Protein AF-A0A9D7FBC3-F1 (afdb_monomer_lite)

Sequence (343 aa):
MTNAAGATAGIVSGGSQTISAADALVMVSSPVAGARAEISANGTQTINLQGGAGANDKASLTVLNHSASSGSLAQVKATGNQTISMPYTKAGIMQVGDTASLGAALVASSADQTLTVGELLVQGGASAAATSKILAGTATTGTMTISALTGPIQVLGGAAGSAAIDPLYLFMTTNGAILVQAGNAATATALITAGNIDMAATNGNITVTGGTVAGATAGILATGTLNAYASGNLAFIPNAGGATMTAGAATGNNISLGGNCIGCAGGLIGNFNISTGLLPVVPLGLVPGSVLVLDSISPLLNPTAGDIVALLDNLEDLYGLLAMTEEGEITVDPLRRRLPKCY

Radius of gyration: 25.42 Å; chains: 1; bounding box: 62×61×72 Å

Foldseek 3Di:
DEAAADQEDEQEEAAEEEAEEQEEEFEYNHQDALRETEYEHAEEYEYEHEADPDQQGAYEYEFEALHLHHNYETEYEYQYEYEYAYPQSRFDEYEWYDANGNADGEYEYQAEYEAHHQEYYFEAYDAQRRETEYEAHDPVHYEYEEENENEEYEFEFHQQYETEYEYQHYHEEYCEEYYFEFHADLSREGEYEYQEDDYENPNYEYEWAAYQAANRETEYYHQAEAEYEYLEEYEYHQHNHGTAYEHHQDPDHEYEYCYYYYPCVRHYHYDYDYDHDPDDDDDPDDDPDDDDDDDDDDDDDDDDDDDDDDDDPDPDQPVQFWDQDPVGDTDGDPVRDDDDDDD

Secondary structure (DSSP, 8-state):
-EESSSSEEEEEESS-EEEEES-EEEEE--SSTT-EEEEEESS-EEEEE---SSTTPPEEEEEEE---STT-EEEEEESS-EEEE--TTTEEEEEE--TT--SEEEEEESS-EEEEESEEEEE--SSTT--EEEEES-SS--EEEEEE-SS-EEEE--SS--EEEEESEEEEEESS-EEEE--SSTT--EEEEESEEEEEETTS-EEEE--SSTT--EEEEESS-EEEEESS-EEEE-TTT-EEEE--S-TTEEEEESS-EESHHHHEES-EEEEESS-----S---S-PPP---PPP-SS---S-------S-TTSSSSSEEE-TTS-EEE-GGG-PPPPP-

Structure (mmCIF, N/CA/C/O backbone):
data_AF-A0A9D7FBC3-F1
#
_entry.id   AF-A0A9D7FBC3-F1
#
loop_
_atom_site.group_PDB
_atom_site.id
_atom_site.type_symbol
_atom_site.label_atom_id
_atom_site.label_alt_id
_atom_site.label_comp_id
_atom_site.label_asym_id
_atom_site.label_entity_id
_atom_site.label_seq_id
_atom_site.pdbx_PDB_ins_code
_atom_site.Cartn_x
_atom_site.Cartn_y
_atom_site.Cartn_z
_atom_site.occupancy
_atom_site.B_iso_or_equiv
_atom_site.auth_seq_id
_atom_site.auth_comp_id
_atom_site.auth_asym_id
_atom_site.auth_atom_id
_atom_site.pdbx_PDB_model_num
ATOM 1 N N . MET A 1 1 ? -20.790 -1.070 -5.953 1.00 82.44 1 MET A N 1
ATOM 2 C CA . MET A 1 1 ? -21.026 -0.044 -6.984 1.00 82.44 1 MET A CA 1
ATOM 3 C C . MET A 1 1 ? -20.127 -0.311 -8.174 1.00 82.44 1 MET A C 1
ATOM 5 O O . MET A 1 1 ? -18.929 -0.492 -7.988 1.00 82.44 1 MET A O 1
ATOM 9 N N . THR A 1 2 ? -20.703 -0.282 -9.376 1.00 70.81 2 THR A N 1
ATOM 10 C CA . THR A 1 2 ? -19.974 -0.503 -10.628 1.00 70.81 2 THR A CA 1
ATOM 11 C C . THR A 1 2 ? -20.361 0.567 -11.643 1.00 70.81 2 THR A C 1
ATOM 13 O O . THR A 1 2 ? -21.549 0.764 -11.889 1.00 70.81 2 THR A O 1
ATOM 16 N N . ASN A 1 3 ? -19.382 1.248 -12.240 1.00 78.31 3 ASN A N 1
ATOM 17 C CA . ASN A 1 3 ? -19.601 2.155 -13.367 1.00 78.31 3 ASN A CA 1
ATOM 18 C C . ASN A 1 3 ? -19.133 1.499 -14.677 1.00 78.31 3 ASN A C 1
ATOM 20 O O . ASN A 1 3 ? -17.931 1.442 -14.936 1.00 78.31 3 ASN A O 1
ATOM 24 N N . ALA A 1 4 ? -20.081 1.007 -15.483 1.00 71.88 4 ALA A N 1
ATOM 25 C CA . ALA A 1 4 ? -19.805 0.269 -16.722 1.00 71.88 4 ALA A CA 1
ATOM 26 C C . ALA A 1 4 ? -19.967 1.094 -18.019 1.00 71.88 4 ALA A C 1
ATOM 28 O O . ALA A 1 4 ? -19.519 0.672 -19.080 1.00 71.88 4 ALA A O 1
ATOM 29 N N . ALA A 1 5 ? -20.628 2.255 -17.965 1.00 75.50 5 ALA A N 1
ATOM 30 C CA . ALA A 1 5 ? -20.942 3.042 -19.169 1.00 75.50 5 ALA A CA 1
ATOM 31 C C . ALA A 1 5 ? -21.096 4.556 -18.930 1.00 75.50 5 ALA A C 1
ATOM 33 O O . ALA A 1 5 ? -21.297 5.309 -19.880 1.00 75.50 5 ALA A O 1
ATOM 34 N N . GLY A 1 6 ? -21.040 5.020 -17.678 1.00 75.75 6 GLY A N 1
ATOM 35 C CA . GLY A 1 6 ? -21.251 6.420 -17.315 1.00 75.75 6 GLY A CA 1
ATOM 36 C C . GLY A 1 6 ? -19.950 7.189 -17.094 1.00 75.75 6 GLY A C 1
ATOM 37 O O . GLY A 1 6 ? -18.874 6.608 -16.922 1.00 75.75 6 GLY A O 1
ATOM 38 N N . ALA A 1 7 ? -20.067 8.518 -17.039 1.00 81.25 7 ALA A N 1
ATOM 39 C CA . ALA A 1 7 ? -18.965 9.396 -16.649 1.00 81.25 7 ALA A CA 1
ATOM 40 C C . ALA A 1 7 ? -18.666 9.298 -15.141 1.00 81.25 7 ALA A C 1
ATOM 42 O O . ALA A 1 7 ? -17.507 9.204 -14.761 1.00 81.25 7 ALA A O 1
ATOM 43 N N . THR A 1 8 ? -19.687 9.221 -14.281 1.00 89.75 8 THR A N 1
ATOM 44 C CA . THR A 1 8 ? -19.503 9.110 -12.824 1.00 89.75 8 THR A CA 1
ATOM 45 C C . THR A 1 8 ? -20.588 8.232 -12.206 1.00 89.75 8 THR A C 1
ATOM 47 O O . THR A 1 8 ? -21.763 8.383 -12.533 1.00 89.75 8 THR A O 1
ATOM 50 N N . ALA A 1 9 ? -20.209 7.355 -11.277 1.00 91.50 9 ALA A N 1
ATOM 51 C CA . ALA A 1 9 ? -21.114 6.728 -10.318 1.00 91.50 9 ALA A CA 1
ATOM 52 C C . ALA A 1 9 ? -20.525 6.906 -8.916 1.00 91.50 9 ALA A C 1
ATOM 54 O O . ALA A 1 9 ? -19.336 6.651 -8.728 1.00 91.50 9 ALA A O 1
ATOM 55 N N . GLY A 1 10 ? -21.316 7.337 -7.932 1.00 93.31 10 GLY A N 1
ATOM 56 C CA . GLY A 1 10 ? -20.765 7.510 -6.591 1.00 93.31 10 GLY A CA 1
ATOM 57 C C . GLY A 1 10 ? -21.770 7.640 -5.455 1.00 93.31 10 GLY A C 1
ATOM 58 O O . GLY A 1 10 ? -22.916 8.026 -5.669 1.00 93.31 10 GLY A O 1
ATOM 59 N N . ILE A 1 11 ? -21.323 7.303 -4.242 1.00 94.94 11 ILE A N 1
ATOM 60 C CA . ILE A 1 11 ? -21.971 7.691 -2.981 1.00 94.94 11 ILE A CA 1
ATOM 61 C C . ILE A 1 11 ? -21.182 8.888 -2.452 1.00 94.94 11 ILE A C 1
ATOM 63 O O . ILE A 1 11 ? -20.121 8.725 -1.851 1.00 94.94 11 ILE A O 1
ATOM 67 N N . VAL A 1 12 ? -21.684 10.093 -2.715 1.00 95.00 12 VAL A N 1
ATOM 68 C CA . VAL A 1 12 ? -20.964 11.349 -2.467 1.00 95.00 12 VAL A CA 1
ATOM 69 C C . VAL A 1 12 ? -21.704 12.177 -1.420 1.00 95.00 12 VAL A C 1
ATOM 71 O O . VAL A 1 12 ? -22.904 12.409 -1.550 1.00 95.00 12 VAL A O 1
ATOM 74 N N . SER A 1 13 ? -20.994 12.633 -0.387 1.00 95.44 13 SER A N 1
ATOM 75 C CA . SER A 1 13 ? -21.512 13.560 0.624 1.00 95.44 13 SER A CA 1
ATOM 76 C C . SER A 1 13 ? -20.810 14.912 0.543 1.00 95.44 13 SER A C 1
ATOM 78 O O . SER A 1 13 ? -19.582 14.992 0.554 1.00 95.44 13 SER A O 1
ATOM 80 N N . GLY A 1 14 ? -21.599 15.990 0.542 1.00 95.06 14 GLY A N 1
ATOM 81 C CA . GLY A 1 14 ? -21.094 17.359 0.670 1.00 95.06 14 GLY A CA 1
ATOM 82 C C . GLY A 1 14 ? -20.587 17.717 2.075 1.00 95.06 14 GLY A C 1
ATOM 83 O O . GLY A 1 14 ? -20.030 18.796 2.248 1.00 95.06 14 GLY A O 1
ATOM 84 N N . GLY A 1 15 ? -20.753 16.829 3.061 1.00 95.06 15 GLY A N 1
ATOM 85 C CA . GLY A 1 15 ? -20.238 16.973 4.424 1.00 95.06 15 GLY A CA 1
ATOM 86 C C . GLY A 1 15 ? -19.661 15.654 4.936 1.00 95.06 15 GLY A C 1
ATOM 87 O O . GLY A 1 15 ? -19.093 14.881 4.164 1.00 95.06 15 GLY A O 1
ATOM 88 N N . SER A 1 16 ? -19.816 15.378 6.232 1.00 96.94 16 SER A N 1
ATOM 89 C CA . SER A 1 16 ? -19.435 14.079 6.798 1.00 96.94 16 SER A CA 1
ATOM 90 C C . SER A 1 16 ? -20.326 12.948 6.274 1.00 96.94 16 SER A C 1
ATOM 92 O O . SER A 1 16 ? -21.456 13.169 5.828 1.00 96.94 16 SER A O 1
ATOM 94 N N . GLN A 1 17 ? -19.814 11.723 6.308 1.00 97.00 17 GLN A N 1
ATOM 95 C CA . GLN A 1 17 ? -20.497 10.543 5.796 1.00 97.00 17 GLN A CA 1
ATOM 96 C C . GLN A 1 17 ? -20.241 9.346 6.704 1.00 97.00 17 GLN A C 1
ATOM 98 O O . GLN A 1 17 ? -19.108 9.087 7.104 1.00 97.00 17 GLN A O 1
ATOM 103 N N . THR A 1 18 ? -21.289 8.573 6.967 1.00 97.62 18 THR A N 1
ATOM 104 C CA . THR A 1 18 ? -21.170 7.262 7.601 1.00 97.62 18 THR A CA 1
ATOM 105 C C . THR A 1 18 ? -21.845 6.227 6.717 1.00 97.62 18 THR A C 1
ATOM 107 O O . THR A 1 18 ? -23.002 6.391 6.340 1.00 97.62 18 THR A O 1
ATOM 110 N N . ILE A 1 19 ? -21.116 5.169 6.378 1.00 96.94 19 ILE A N 1
ATOM 111 C CA . ILE A 1 19 ? -21.608 4.026 5.614 1.00 96.94 19 ILE A CA 1
ATOM 112 C C . ILE A 1 19 ? -21.530 2.805 6.516 1.00 96.94 19 ILE A C 1
ATOM 114 O O . ILE A 1 19 ? -20.496 2.539 7.122 1.00 96.94 19 ILE A O 1
ATOM 118 N N . SER A 1 20 ? -22.629 2.063 6.588 1.00 96.12 20 SER A N 1
ATOM 119 C CA . SER A 1 20 ? -22.690 0.758 7.237 1.00 96.12 20 SER A CA 1
ATOM 120 C C . SER A 1 20 ? -23.159 -0.253 6.202 1.00 96.12 20 SER A C 1
ATOM 122 O O . SER A 1 20 ? -24.238 -0.090 5.635 1.00 96.12 20 SER A O 1
ATOM 124 N N . ALA A 1 21 ? -22.345 -1.267 5.931 1.00 94.69 21 ALA A N 1
ATOM 125 C CA . ALA A 1 21 ? -22.632 -2.306 4.945 1.00 94.69 21 ALA A CA 1
ATOM 126 C C . ALA A 1 21 ? -22.057 -3.654 5.404 1.00 94.69 21 ALA A C 1
ATOM 128 O O . ALA A 1 21 ? -21.285 -3.704 6.357 1.00 94.69 21 ALA A O 1
ATOM 129 N N . ALA A 1 22 ? -22.427 -4.749 4.739 1.00 94.19 22 ALA A N 1
ATOM 130 C CA . ALA A 1 22 ? -21.717 -6.020 4.899 1.00 94.19 22 ALA A CA 1
ATOM 131 C C . ALA A 1 22 ? -20.330 -5.924 4.240 1.00 94.19 22 ALA A C 1
ATOM 133 O O . ALA A 1 22 ? -19.310 -6.107 4.902 1.00 94.19 22 ALA A O 1
ATOM 134 N N . ASP A 1 23 ? -20.328 -5.508 2.972 1.00 95.19 23 ASP A N 1
ATOM 135 C CA . ASP A 1 23 ? -19.171 -5.392 2.089 1.00 95.19 23 ASP A CA 1
ATOM 136 C C . ASP A 1 23 ? -19.299 -4.149 1.204 1.00 95.19 23 ASP A C 1
ATOM 138 O O . ASP A 1 23 ? -20.396 -3.607 1.015 1.00 95.19 23 ASP A O 1
ATOM 142 N N . ALA A 1 24 ? -18.190 -3.715 0.611 1.00 96.88 24 ALA A N 1
ATOM 143 C CA . ALA A 1 24 ? -18.166 -2.613 -0.337 1.00 96.88 24 ALA A CA 1
ATOM 144 C C . ALA A 1 24 ? -17.281 -2.924 -1.551 1.00 96.88 24 ALA A C 1
ATOM 146 O O . ALA A 1 24 ? -16.112 -3.271 -1.432 1.00 96.88 24 ALA A O 1
ATOM 147 N N . LEU A 1 25 ? -17.837 -2.711 -2.744 1.00 97.12 25 LEU A N 1
ATOM 148 C CA . LEU A 1 25 ? -17.111 -2.750 -4.013 1.00 97.12 25 LEU A CA 1
ATOM 149 C C . LEU A 1 25 ? -17.215 -1.381 -4.682 1.00 97.12 25 LEU A C 1
ATOM 151 O O . LEU A 1 25 ? -18.324 -0.875 -4.876 1.00 97.12 25 LEU A O 1
ATOM 155 N N . VAL A 1 26 ? -16.087 -0.808 -5.081 1.00 97.81 26 VAL A N 1
ATOM 156 C CA . VAL A 1 26 ? -16.005 0.384 -5.926 1.00 97.81 26 VAL A CA 1
ATOM 157 C C . VAL A 1 26 ? -15.247 -0.000 -7.182 1.00 97.81 26 VAL A C 1
ATOM 159 O O . VAL A 1 26 ? -14.037 -0.194 -7.146 1.00 97.81 26 VAL A O 1
ATOM 162 N N . MET A 1 27 ? -15.963 -0.134 -8.295 1.00 96.75 27 MET A N 1
ATOM 163 C CA . MET A 1 27 ? -15.366 -0.576 -9.550 1.00 96.75 27 MET A CA 1
ATOM 164 C C . MET A 1 27 ? -15.741 0.335 -10.710 1.00 96.75 27 MET A C 1
ATOM 166 O O . MET A 1 27 ? -16.913 0.669 -10.895 1.00 96.75 27 MET A O 1
ATOM 170 N N . VAL A 1 28 ? -14.760 0.685 -11.537 1.00 96.38 28 VAL A N 1
ATOM 171 C CA . VAL A 1 28 ? -14.996 1.317 -12.840 1.00 96.38 28 VAL A CA 1
ATOM 172 C C . VAL A 1 28 ? -14.507 0.404 -13.962 1.00 96.38 28 VAL A C 1
ATOM 174 O O . VAL A 1 28 ? -13.398 -0.120 -13.922 1.00 96.38 28 VAL A O 1
ATOM 177 N N . SER A 1 29 ? -15.364 0.204 -14.959 1.00 94.81 29 SER A N 1
ATOM 178 C CA . SER A 1 29 ? -15.103 -0.565 -16.178 1.00 94.81 29 SER A CA 1
ATOM 179 C C . SER A 1 29 ? -15.852 0.099 -17.335 1.00 94.81 29 SER A C 1
ATOM 181 O O . SER A 1 29 ? -16.775 -0.453 -17.923 1.00 94.81 29 SER A O 1
ATOM 183 N N . SER A 1 30 ? -15.531 1.371 -17.571 1.00 93.25 30 SER A N 1
ATOM 184 C CA . SER A 1 30 ? -16.215 2.236 -18.535 1.00 93.25 30 SER A CA 1
ATOM 185 C C . SER A 1 30 ? -15.277 2.587 -19.692 1.00 93.25 30 SER A C 1
ATOM 187 O O . SER A 1 30 ? -14.097 2.837 -19.444 1.00 93.25 30 SER A O 1
ATOM 189 N N . PRO A 1 31 ? -15.764 2.662 -20.943 1.00 92.31 31 PRO A N 1
ATOM 190 C CA . PRO A 1 31 ? -14.971 3.148 -22.072 1.00 92.31 31 PRO A CA 1
ATOM 191 C C . PRO A 1 31 ? -14.822 4.681 -22.076 1.00 92.31 31 PRO A C 1
ATOM 193 O O . PRO A 1 31 ? -14.052 5.226 -22.867 1.00 92.31 31 PRO A O 1
ATOM 196 N N . VAL A 1 32 ? -15.532 5.402 -21.205 1.00 93.62 32 VAL A N 1
ATOM 197 C CA . VAL A 1 32 ? -15.540 6.870 -21.175 1.00 93.62 32 VAL A CA 1
ATOM 198 C C . VAL A 1 32 ? -14.252 7.411 -20.543 1.00 93.62 32 VAL A C 1
ATOM 200 O O . VAL A 1 32 ? -13.851 6.995 -19.457 1.00 93.62 32 VAL A O 1
ATOM 203 N N . ALA A 1 33 ? -13.600 8.368 -21.209 1.00 92.56 33 ALA A N 1
ATOM 204 C CA . ALA A 1 33 ? -12.452 9.076 -20.643 1.00 92.56 33 ALA A CA 1
ATOM 205 C C . ALA A 1 33 ? -12.853 9.835 -19.368 1.00 92.56 33 ALA A C 1
ATOM 207 O O . ALA A 1 33 ? -13.902 10.475 -19.319 1.00 92.56 33 ALA A O 1
ATOM 208 N N . GLY A 1 34 ? -12.022 9.759 -18.330 1.00 92.06 34 GLY A N 1
ATOM 209 C CA . GLY A 1 34 ? -12.316 10.372 -17.037 1.00 92.06 34 GLY A CA 1
ATOM 210 C C . GLY A 1 34 ? -13.429 9.683 -16.244 1.00 92.06 34 GLY A C 1
ATOM 211 O O . GLY A 1 34 ? -13.925 10.287 -15.294 1.00 92.06 34 GLY A O 1
ATOM 212 N N . ALA A 1 35 ? -13.832 8.459 -16.611 1.00 95.38 35 ALA A N 1
ATOM 213 C CA . ALA A 1 35 ? -14.876 7.735 -15.896 1.00 95.38 35 ALA A CA 1
ATOM 214 C C . ALA A 1 35 ? -14.508 7.496 -14.425 1.00 95.38 35 ALA A C 1
ATOM 216 O O . ALA A 1 35 ? -13.413 7.023 -14.113 1.00 95.38 35 ALA A O 1
ATOM 217 N N . ARG A 1 36 ? -15.440 7.774 -13.513 1.00 95.44 36 ARG A N 1
ATOM 218 C CA . ARG A 1 36 ? -15.225 7.655 -12.067 1.00 95.44 36 ARG A CA 1
ATOM 219 C C . ARG A 1 36 ? -16.221 6.711 -11.410 1.00 95.44 36 ARG A C 1
ATOM 221 O O . ARG A 1 36 ? -17.411 6.731 -11.729 1.00 95.44 36 ARG A O 1
ATOM 228 N N . ALA A 1 37 ? -15.728 5.897 -10.484 1.00 97.19 37 ALA A N 1
ATOM 229 C CA . ALA A 1 37 ? -16.532 5.199 -9.488 1.00 97.19 37 ALA A CA 1
ATOM 230 C C . ALA A 1 37 ? -16.032 5.622 -8.106 1.00 97.19 37 ALA A C 1
ATOM 232 O O . ALA A 1 37 ? -14.837 5.489 -7.838 1.00 97.19 37 ALA A O 1
ATOM 233 N N . GLU A 1 38 ? -16.894 6.157 -7.240 1.00 96.75 38 GLU A N 1
ATOM 234 C CA . GLU A 1 38 ? -16.417 6.700 -5.967 1.00 96.75 38 GLU A CA 1
ATOM 235 C C . GLU A 1 38 ? -17.335 6.528 -4.756 1.00 96.75 38 GLU A C 1
ATOM 237 O O . GLU A 1 38 ? -18.559 6.547 -4.839 1.00 96.75 38 GLU A O 1
ATOM 242 N N . ILE A 1 39 ? -16.714 6.424 -3.588 1.00 97.75 39 ILE A N 1
ATOM 243 C CA . ILE A 1 39 ? -17.353 6.695 -2.302 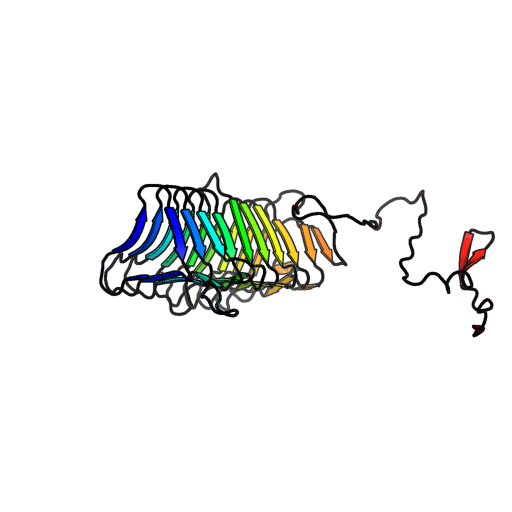1.00 97.75 39 ILE A CA 1
ATOM 244 C C . ILE A 1 39 ? -16.610 7.882 -1.698 1.00 97.75 39 ILE A C 1
ATOM 246 O O . ILE A 1 39 ? -15.425 7.759 -1.382 1.00 97.75 39 ILE A O 1
ATOM 250 N N . SER A 1 40 ? -17.260 9.038 -1.566 1.00 97.06 40 SER A N 1
ATOM 251 C CA . SER A 1 40 ? -16.566 10.254 -1.138 1.00 97.06 40 SER A CA 1
ATOM 252 C C . SER A 1 40 ? -17.329 11.145 -0.162 1.00 97.06 40 SER A C 1
ATOM 254 O O . SER A 1 40 ? -18.561 11.175 -0.135 1.00 97.06 40 SER A O 1
ATOM 256 N N . ALA A 1 41 ? -16.572 11.868 0.667 1.00 97.50 41 ALA A N 1
ATOM 257 C CA . ALA A 1 41 ? -17.081 12.837 1.631 1.00 97.50 41 ALA A CA 1
ATOM 258 C C . ALA A 1 41 ? -16.205 14.101 1.666 1.00 97.50 41 ALA A C 1
ATOM 260 O O . ALA A 1 41 ? -14.977 14.008 1.730 1.00 97.50 41 ALA A O 1
ATOM 261 N N . ASN A 1 42 ? -16.838 15.278 1.687 1.00 96.31 42 ASN A N 1
ATOM 262 C CA . ASN A 1 42 ? -16.161 16.568 1.897 1.00 96.31 42 ASN A CA 1
ATOM 263 C C . ASN A 1 42 ? -15.909 16.890 3.387 1.00 96.31 42 ASN A C 1
ATOM 265 O O . ASN A 1 42 ? -15.404 17.966 3.717 1.00 96.31 42 ASN A O 1
ATOM 269 N N . GLY A 1 43 ? -16.276 15.981 4.289 1.00 95.94 43 GLY A N 1
ATOM 270 C CA . GLY A 1 43 ? -15.921 16.013 5.704 1.00 95.94 43 GLY A CA 1
ATOM 271 C C . GLY A 1 43 ? -15.284 14.697 6.143 1.00 95.94 43 GLY A C 1
ATOM 272 O O . GLY A 1 43 ? -14.620 14.018 5.359 1.00 95.94 43 GLY A O 1
ATOM 273 N N . THR A 1 44 ? -15.506 14.328 7.403 1.00 96.88 44 THR A N 1
ATOM 274 C CA . THR A 1 44 ? -15.083 13.031 7.945 1.00 96.88 44 THR A CA 1
ATOM 275 C C . THR A 1 44 ? -15.882 11.898 7.308 1.00 96.88 44 THR A C 1
ATOM 277 O O . THR A 1 44 ? -17.103 11.995 7.174 1.00 96.88 44 THR A O 1
ATOM 280 N N . GLN A 1 45 ? -15.216 10.801 6.967 1.00 98.12 45 GLN A N 1
ATOM 281 C CA . GLN A 1 45 ? -15.850 9.599 6.439 1.00 98.12 45 GLN A CA 1
ATOM 282 C C . GLN A 1 45 ? -15.612 8.415 7.372 1.00 98.12 45 GLN A C 1
ATOM 284 O O . GLN A 1 45 ? -14.477 8.110 7.728 1.00 98.12 45 GLN A O 1
ATOM 289 N N . THR A 1 46 ? -16.677 7.701 7.716 1.00 98.31 46 THR A N 1
ATOM 290 C CA . THR A 1 46 ? -16.601 6.421 8.423 1.00 98.31 46 THR A CA 1
ATOM 291 C C . THR A 1 46 ? -17.280 5.345 7.589 1.00 98.31 46 THR A C 1
ATOM 293 O O . THR A 1 46 ? -18.448 5.483 7.235 1.00 98.31 46 THR A O 1
ATOM 296 N N . ILE A 1 47 ? -16.569 4.266 7.282 1.00 98.25 47 ILE A N 1
ATOM 297 C CA . ILE A 1 47 ? -17.092 3.098 6.575 1.00 98.25 47 ILE A CA 1
ATOM 298 C C . ILE A 1 47 ? -16.941 1.895 7.503 1.00 98.25 47 ILE A C 1
ATOM 300 O O . ILE A 1 47 ? -15.829 1.450 7.772 1.00 98.25 47 ILE A O 1
ATOM 304 N N . ASN A 1 48 ? -18.066 1.378 7.986 1.00 97.38 48 ASN A N 1
ATOM 305 C CA . ASN A 1 48 ? -18.136 0.195 8.833 1.00 97.38 48 ASN A CA 1
ATOM 306 C C . ASN A 1 48 ? -18.647 -0.985 8.001 1.00 97.38 48 ASN A C 1
ATOM 308 O O . ASN A 1 48 ? -19.785 -0.966 7.524 1.00 97.38 48 ASN A O 1
ATOM 312 N N . LEU A 1 49 ? -17.810 -2.005 7.830 1.00 96.88 49 LEU A N 1
ATOM 313 C CA . LEU A 1 49 ? -18.111 -3.196 7.037 1.00 96.88 49 LEU A CA 1
ATOM 314 C C . LEU A 1 49 ? -18.236 -4.395 7.970 1.00 96.88 49 LEU A C 1
ATOM 316 O O . LEU A 1 49 ? -17.254 -4.799 8.582 1.00 96.88 49 LEU A O 1
ATOM 320 N N . GLN A 1 50 ? -19.442 -4.932 8.138 1.00 94.00 50 GLN A N 1
ATOM 321 C CA . GLN A 1 50 ? -19.735 -5.921 9.184 1.00 94.00 50 GLN A CA 1
ATOM 322 C C . GLN A 1 50 ? -19.639 -7.378 8.721 1.00 94.00 50 GLN A C 1
ATOM 324 O O . GLN A 1 50 ? -19.672 -8.283 9.555 1.00 94.00 50 GLN A O 1
ATOM 329 N N . GLY A 1 51 ? -19.488 -7.608 7.416 1.00 90.50 51 GLY A N 1
ATOM 330 C CA . GLY A 1 51 ? -19.623 -8.927 6.812 1.00 90.50 51 GLY A CA 1
ATOM 331 C C . GLY A 1 51 ? -21.081 -9.384 6.765 1.00 90.50 51 GLY A C 1
ATOM 332 O O . GLY A 1 51 ? -21.995 -8.712 7.253 1.00 90.50 51 GLY A O 1
ATOM 333 N N . GLY A 1 52 ? -21.304 -10.526 6.121 1.00 87.31 52 GLY A N 1
ATOM 334 C CA . GLY A 1 52 ? -22.618 -11.159 6.043 1.00 87.31 52 GLY A CA 1
ATOM 335 C C . GLY A 1 52 ? -23.089 -11.764 7.373 1.00 87.31 52 GLY A C 1
ATOM 336 O O . GLY A 1 52 ? -22.379 -11.791 8.382 1.00 87.31 52 GLY A O 1
ATOM 337 N N . ALA A 1 53 ? -24.326 -12.261 7.372 1.00 82.88 53 ALA A N 1
ATOM 338 C CA . ALA A 1 53 ? -24.965 -12.828 8.559 1.00 82.88 53 ALA A CA 1
ATOM 339 C C . ALA A 1 53 ? -24.379 -14.193 8.977 1.00 82.88 53 ALA A C 1
ATOM 341 O O . ALA A 1 53 ? -24.528 -14.603 10.130 1.00 82.88 53 ALA A O 1
ATOM 342 N N . GLY A 1 54 ? -23.714 -14.910 8.066 1.00 81.69 54 GLY A N 1
ATOM 343 C CA . GLY A 1 54 ? -23.097 -16.204 8.329 1.00 81.69 54 GLY A CA 1
ATOM 344 C C . GLY A 1 54 ? -21.832 -16.088 9.177 1.00 81.69 54 GLY A C 1
ATOM 345 O O . GLY A 1 54 ? -21.087 -15.115 9.088 1.00 81.69 54 GLY A O 1
ATOM 346 N N . ALA A 1 55 ? -21.540 -17.103 10.000 1.00 71.88 55 ALA A N 1
ATOM 347 C CA . ALA A 1 55 ? -20.372 -17.125 10.893 1.00 71.88 55 ALA A CA 1
ATOM 348 C C . ALA A 1 55 ? -19.033 -16.907 10.156 1.00 71.88 55 ALA A C 1
ATOM 350 O O . ALA A 1 55 ? -18.153 -16.235 10.695 1.00 71.88 55 ALA A O 1
ATOM 351 N N . ASN A 1 56 ? -18.937 -17.372 8.908 1.00 77.81 56 ASN A N 1
ATOM 352 C CA . ASN A 1 56 ? -17.741 -17.286 8.071 1.00 77.81 56 ASN A CA 1
ATOM 353 C C . ASN A 1 56 ? -17.776 -16.151 7.041 1.00 77.81 56 ASN A C 1
ATOM 355 O O . ASN A 1 56 ? -16.792 -15.974 6.328 1.00 77.81 56 ASN A O 1
ATOM 359 N N . ASP A 1 57 ? -18.863 -15.383 6.966 1.00 86.50 57 ASP A N 1
ATOM 360 C CA . ASP A 1 57 ? -18.948 -14.270 6.027 1.00 86.50 57 ASP A CA 1
ATOM 361 C C . ASP A 1 57 ? -17.997 -13.171 6.499 1.00 86.50 57 ASP A C 1
ATOM 363 O O . ASP A 1 57 ? -18.112 -12.675 7.623 1.00 86.50 57 ASP A O 1
ATOM 367 N N . LYS A 1 58 ? -17.018 -12.834 5.663 1.00 90.44 58 LYS A N 1
ATOM 368 C CA . LYS A 1 58 ? -16.014 -11.817 5.967 1.00 90.44 58 LYS A CA 1
ATOM 369 C C . LYS A 1 58 ? -16.393 -10.503 5.306 1.00 90.44 58 LYS A C 1
ATOM 371 O O . LYS A 1 58 ? -16.840 -10.505 4.170 1.00 90.44 58 LYS A O 1
ATOM 376 N N . ALA A 1 59 ? -16.186 -9.412 6.030 1.00 95.00 59 ALA A N 1
ATOM 377 C CA . ALA A 1 59 ? -16.291 -8.058 5.524 1.00 95.00 59 ALA A CA 1
ATOM 378 C C . ALA A 1 59 ? -15.157 -7.780 4.539 1.00 95.00 59 ALA A C 1
ATOM 380 O O . ALA A 1 59 ? -13.997 -8.075 4.834 1.00 95.00 59 ALA A O 1
ATOM 381 N N . SER A 1 60 ? -15.475 -7.168 3.406 1.00 96.38 60 SER A N 1
ATOM 382 C CA . SER A 1 60 ? -14.483 -6.818 2.393 1.00 96.38 60 SER A CA 1
ATOM 383 C C . SER A 1 60 ? -14.697 -5.425 1.812 1.00 96.38 60 SER A C 1
ATOM 385 O O . SER A 1 60 ? -15.826 -4.956 1.652 1.00 96.38 60 SER A O 1
ATOM 387 N N . LEU A 1 61 ? -13.587 -4.759 1.489 1.00 98.00 61 LEU A N 1
ATOM 388 C CA . LEU A 1 61 ? -13.571 -3.545 0.677 1.00 98.00 61 LEU A CA 1
ATOM 389 C C . LEU A 1 61 ? -12.701 -3.789 -0.548 1.00 98.00 61 LEU A C 1
ATOM 391 O O . LEU A 1 61 ? -11.521 -4.089 -0.407 1.00 98.00 61 LEU A O 1
ATOM 395 N N . THR A 1 62 ? -13.243 -3.577 -1.739 1.00 98.38 62 THR A N 1
ATOM 396 C CA . THR A 1 62 ? -12.488 -3.729 -2.985 1.00 98.38 62 THR A CA 1
ATOM 397 C C . THR A 1 62 ? -12.634 -2.479 -3.846 1.00 98.38 62 THR A C 1
ATOM 399 O O . THR A 1 62 ? -13.750 -2.045 -4.134 1.00 98.38 62 THR A O 1
ATOM 402 N N . VAL A 1 63 ? -11.513 -1.895 -4.270 1.00 98.69 63 VAL A N 1
ATOM 403 C CA . VAL A 1 63 ? -11.460 -0.700 -5.126 1.00 98.69 63 VAL A CA 1
ATOM 404 C C . VAL A 1 63 ? -10.683 -1.033 -6.395 1.00 98.69 63 VAL A C 1
ATOM 406 O O . VAL A 1 63 ? -9.465 -1.159 -6.337 1.00 98.69 63 VAL A O 1
ATOM 409 N N . LEU A 1 64 ? -11.367 -1.187 -7.532 1.00 98.00 64 LEU A N 1
ATOM 410 C CA . LEU A 1 64 ? -10.790 -1.711 -8.780 1.00 98.00 64 LEU A CA 1
ATOM 411 C C . LEU A 1 64 ? -11.062 -0.807 -9.979 1.00 98.00 64 LEU A C 1
ATOM 413 O O . LEU A 1 64 ? -12.145 -0.234 -10.117 1.00 98.00 64 LEU A O 1
ATOM 417 N N . ASN A 1 65 ? -10.115 -0.745 -10.910 1.00 97.50 65 ASN A N 1
ATOM 418 C CA . ASN A 1 65 ? -10.291 -0.001 -12.149 1.00 97.50 65 ASN A CA 1
ATOM 419 C C . ASN A 1 65 ? -9.837 -0.819 -13.361 1.00 97.50 65 ASN A C 1
ATOM 421 O O . ASN A 1 65 ? -8.656 -0.901 -13.698 1.00 97.50 65 ASN A O 1
ATOM 425 N N . HIS A 1 66 ? -10.821 -1.384 -14.056 1.00 96.06 66 HIS A N 1
ATOM 426 C CA . HIS A 1 66 ? -10.649 -2.136 -15.301 1.00 96.06 66 HIS A CA 1
ATOM 427 C C . HIS A 1 66 ? -10.867 -1.267 -16.544 1.00 96.06 66 HIS A C 1
ATOM 429 O O . HIS A 1 66 ? -10.870 -1.770 -17.663 1.00 96.06 66 HIS A O 1
ATOM 435 N N . SER A 1 67 ? -11.049 0.044 -16.381 1.00 95.38 67 SER A N 1
ATOM 436 C CA . SER A 1 67 ? -11.153 0.973 -17.500 1.00 95.38 67 SER A CA 1
ATOM 437 C C . SER A 1 67 ? -9.766 1.321 -18.035 1.00 95.38 67 SER A C 1
ATOM 439 O O . SER A 1 67 ? -8.949 1.918 -17.337 1.00 95.38 67 SER A O 1
ATOM 441 N N . ALA A 1 68 ? -9.525 1.017 -19.311 1.00 94.06 68 ALA A N 1
ATOM 442 C CA . ALA A 1 68 ? -8.333 1.461 -20.038 1.00 94.06 68 ALA A CA 1
ATOM 443 C C . ALA A 1 68 ? -8.383 2.946 -20.445 1.00 94.06 68 ALA A C 1
ATOM 445 O O . ALA A 1 68 ? -7.432 3.467 -21.029 1.00 94.06 68 ALA A O 1
ATOM 446 N N . SER A 1 69 ? -9.502 3.626 -20.194 1.00 93.56 69 SER A N 1
ATOM 447 C CA . SER A 1 69 ? -9.706 4.999 -20.638 1.00 93.56 69 SER A CA 1
ATOM 448 C C . SER A 1 69 ? -8.890 5.972 -19.796 1.00 93.56 69 SER A C 1
ATOM 450 O O . SER A 1 69 ? -8.848 5.886 -18.569 1.00 93.56 69 SER A O 1
ATOM 452 N N . SER A 1 70 ? -8.255 6.937 -20.463 1.00 93.00 70 SER A N 1
ATOM 453 C CA . SER A 1 70 ? -7.408 7.932 -19.801 1.00 93.00 70 SER A CA 1
ATOM 454 C C . SER A 1 70 ? -8.159 8.668 -18.686 1.00 93.00 70 SER A C 1
ATOM 456 O O . SER A 1 70 ? -9.303 9.092 -18.867 1.00 93.00 70 SER A O 1
ATOM 458 N N . GLY A 1 71 ? -7.508 8.818 -17.531 1.00 91.38 71 GLY A N 1
ATOM 459 C CA . GLY A 1 71 ? -8.043 9.534 -16.372 1.00 91.38 71 GLY A CA 1
ATOM 460 C C . GLY A 1 71 ? -9.174 8.821 -15.625 1.00 91.38 71 GLY A C 1
ATOM 461 O O . GLY A 1 71 ? -9.781 9.445 -14.751 1.00 91.38 71 GLY A O 1
ATOM 462 N N . SER A 1 72 ? -9.475 7.559 -15.951 1.00 95.88 72 SER A N 1
ATOM 463 C CA . SER A 1 72 ? -10.427 6.757 -15.184 1.00 95.88 72 SER A CA 1
ATOM 464 C C . SER A 1 72 ? -9.932 6.539 -13.750 1.00 95.88 72 SER A C 1
ATOM 466 O O . SER A 1 72 ? -8.728 6.405 -13.506 1.00 95.88 72 SER A O 1
ATOM 468 N N . LEU A 1 73 ? -10.850 6.509 -12.782 1.00 97.06 73 LEU A N 1
ATOM 469 C CA . LEU A 1 73 ? -10.498 6.336 -11.373 1.00 97.06 73 LEU A CA 1
ATOM 470 C C . LEU A 1 73 ? -11.592 5.610 -10.589 1.00 97.06 73 LEU A C 1
ATOM 472 O O . LEU A 1 73 ? -12.747 6.040 -10.577 1.00 97.06 73 LEU A O 1
ATOM 476 N N . ALA A 1 74 ? -11.205 4.561 -9.867 1.00 98.25 74 ALA A N 1
ATOM 477 C CA . ALA A 1 74 ? -11.986 4.038 -8.752 1.00 98.25 74 ALA A CA 1
ATOM 478 C C . ALA A 1 74 ? -11.412 4.581 -7.444 1.00 98.25 74 ALA A C 1
ATOM 480 O O . ALA A 1 74 ? -10.205 4.474 -7.221 1.00 98.25 74 ALA A O 1
ATOM 481 N N . GLN A 1 75 ? -12.242 5.179 -6.587 1.00 98.19 75 GLN A N 1
ATOM 482 C CA . GLN A 1 75 ? -11.735 5.750 -5.342 1.00 98.19 75 GLN A CA 1
ATOM 483 C C . GLN A 1 75 ? -12.662 5.653 -4.131 1.00 98.19 75 GLN A C 1
ATOM 485 O O . GLN A 1 75 ? -13.884 5.697 -4.242 1.00 98.19 75 GLN A O 1
ATOM 490 N N . VAL A 1 76 ? -12.054 5.624 -2.949 1.00 98.44 76 VAL A N 1
ATOM 491 C CA . VAL A 1 76 ? -12.712 5.888 -1.666 1.00 98.44 76 VAL A CA 1
ATOM 492 C C . VAL A 1 76 ? -11.985 7.056 -1.009 1.00 98.44 76 VAL A C 1
ATOM 494 O O . VAL A 1 76 ? -10.805 6.938 -0.687 1.00 98.44 76 VAL A O 1
ATOM 497 N N . LYS A 1 77 ? -12.643 8.208 -0.851 1.00 97.38 77 LYS A N 1
ATOM 498 C CA . LYS A 1 77 ? -11.964 9.455 -0.467 1.00 97.38 77 LYS A CA 1
ATOM 499 C C . LYS A 1 77 ? -12.691 10.258 0.611 1.00 97.38 77 LYS A C 1
ATOM 501 O O . LYS A 1 77 ? -13.884 10.507 0.494 1.00 97.38 77 LYS A O 1
ATOM 506 N N . ALA A 1 78 ? -11.947 10.792 1.572 1.00 97.38 78 ALA A N 1
ATOM 507 C CA . ALA A 1 78 ? -12.407 11.850 2.469 1.00 97.38 78 ALA A CA 1
ATOM 508 C C . ALA A 1 78 ? -11.497 13.083 2.377 1.00 97.38 78 ALA A C 1
ATOM 510 O O . ALA A 1 78 ? -10.294 12.957 2.148 1.00 97.38 78 ALA A O 1
ATOM 511 N N . THR A 1 79 ? -12.051 14.281 2.554 1.00 96.06 79 THR A N 1
ATOM 512 C CA . THR A 1 79 ? -11.243 15.495 2.788 1.00 96.06 79 THR A CA 1
ATOM 513 C C . THR A 1 79 ? -10.997 15.748 4.279 1.00 96.06 79 THR A C 1
ATOM 515 O O . THR A 1 79 ? -10.037 16.427 4.626 1.00 96.06 79 THR A O 1
ATOM 518 N N . GLY A 1 80 ? -11.850 15.221 5.162 1.00 96.00 80 GLY A N 1
ATOM 519 C CA . GLY A 1 80 ? -11.583 15.121 6.597 1.00 96.00 80 GLY A CA 1
ATOM 520 C C . GLY A 1 80 ? -10.941 13.782 6.951 1.00 96.00 80 GLY A C 1
ATOM 521 O O . GLY A 1 80 ? -10.425 13.092 6.076 1.00 96.00 80 GLY A O 1
ATOM 522 N N . ASN A 1 81 ? -11.016 13.397 8.228 1.00 96.50 81 ASN A N 1
ATOM 523 C CA . ASN A 1 81 ? -10.520 12.095 8.677 1.00 96.50 81 ASN A CA 1
ATOM 524 C C . ASN A 1 81 ? -11.290 10.957 7.997 1.00 96.50 81 ASN A C 1
ATOM 526 O O . ASN A 1 81 ? -12.505 11.046 7.805 1.00 96.50 81 ASN A O 1
ATOM 530 N N . GLN A 1 82 ? -10.603 9.864 7.686 1.00 98.19 82 GLN A N 1
ATOM 531 C CA . GLN A 1 82 ? -11.223 8.661 7.146 1.00 98.19 82 GLN A CA 1
ATOM 532 C C . GLN A 1 82 ? -11.010 7.487 8.096 1.00 98.19 82 GLN A C 1
ATOM 534 O O . GLN A 1 82 ? -9.893 7.200 8.513 1.00 98.19 82 GLN A O 1
ATOM 539 N N . THR A 1 83 ? -12.077 6.764 8.409 1.00 98.19 83 THR A N 1
ATOM 540 C CA . THR A 1 83 ? -12.004 5.490 9.123 1.00 98.19 83 THR A CA 1
ATOM 541 C C . THR A 1 83 ? -12.684 4.419 8.291 1.00 98.19 83 THR A C 1
ATOM 543 O O . THR A 1 83 ? -13.860 4.551 7.959 1.00 98.19 83 THR A O 1
ATOM 546 N N . ILE A 1 84 ? -11.958 3.354 7.971 1.00 98.19 84 ILE A N 1
ATOM 547 C CA . ILE A 1 84 ? -12.491 2.149 7.339 1.00 98.19 84 ILE A CA 1
ATOM 548 C C . ILE A 1 84 ? -12.267 1.015 8.327 1.00 98.19 84 ILE A C 1
ATOM 550 O O . ILE A 1 84 ? -11.128 0.711 8.679 1.00 98.19 84 ILE A O 1
ATOM 554 N N . SER A 1 85 ? -13.353 0.430 8.816 1.00 95.81 85 SER A N 1
ATOM 555 C CA . SER A 1 85 ? -13.307 -0.533 9.908 1.00 95.81 85 SER A CA 1
ATOM 556 C C . SER A 1 85 ? -14.092 -1.789 9.576 1.00 95.81 85 SER A C 1
ATOM 558 O O . SER A 1 85 ? -15.254 -1.731 9.165 1.00 95.81 85 SER A O 1
ATOM 560 N N . MET A 1 86 ? -13.448 -2.926 9.804 1.00 93.31 86 MET A N 1
ATOM 561 C CA . MET A 1 86 ? -14.045 -4.249 9.810 1.00 93.31 86 MET A CA 1
ATOM 562 C C . MET A 1 86 ? -13.941 -4.820 11.232 1.00 93.31 86 MET A C 1
ATOM 564 O O . MET A 1 86 ? -12.856 -4.788 11.820 1.00 93.31 86 MET A O 1
ATOM 568 N N . PRO A 1 87 ? -15.024 -5.361 11.820 1.00 87.50 87 PRO A N 1
ATOM 569 C CA . PRO A 1 87 ? -14.957 -6.023 13.116 1.00 87.50 87 PRO A CA 1
ATOM 570 C C . PRO A 1 87 ? -13.947 -7.168 13.083 1.00 87.50 87 PRO A C 1
ATOM 572 O O . PRO A 1 87 ? -13.993 -7.988 12.174 1.00 87.50 87 PRO A O 1
ATOM 575 N N . TYR A 1 88 ? -13.086 -7.293 14.094 1.00 81.88 88 TYR A N 1
ATOM 576 C CA . TYR A 1 88 ? -12.010 -8.297 14.103 1.00 81.88 88 TYR A CA 1
ATOM 577 C C . TYR A 1 88 ? -12.478 -9.743 13.892 1.00 81.88 88 TYR A C 1
ATOM 579 O O . TYR A 1 88 ? -11.794 -10.537 13.256 1.00 81.88 88 TYR A O 1
ATOM 587 N N . THR A 1 89 ? -13.674 -10.091 14.363 1.00 86.69 89 THR A N 1
ATOM 588 C CA . THR A 1 89 ? -14.267 -11.425 14.168 1.00 86.69 89 THR A CA 1
ATOM 589 C C . THR A 1 89 ? -14.671 -11.698 12.711 1.00 86.69 89 THR A C 1
ATOM 591 O O . THR A 1 89 ? -14.774 -12.852 12.281 1.00 86.69 89 THR A O 1
ATOM 594 N N . LYS A 1 90 ? -14.874 -10.635 11.931 1.00 88.62 90 LYS A N 1
ATOM 595 C CA . LYS A 1 90 ? -15.398 -10.635 10.562 1.00 88.62 90 LYS A CA 1
ATOM 596 C C . LYS A 1 90 ? -14.450 -10.001 9.550 1.00 88.62 90 LYS A C 1
ATOM 598 O O . LYS A 1 90 ? -14.787 -9.964 8.376 1.00 88.62 90 LYS A O 1
ATOM 603 N N . ALA A 1 91 ? -13.282 -9.535 9.970 1.00 90.25 91 ALA A N 1
ATOM 604 C CA . ALA A 1 91 ? -12.374 -8.800 9.111 1.00 90.25 91 ALA A CA 1
ATOM 605 C C . ALA A 1 91 ? -11.839 -9.697 7.985 1.00 90.25 91 ALA A C 1
ATOM 607 O O . ALA A 1 91 ? -11.273 -10.761 8.242 1.00 90.25 91 ALA A O 1
ATOM 608 N N . GLY A 1 92 ? -12.096 -9.290 6.743 1.00 94.12 92 GLY A N 1
ATOM 609 C CA . GLY A 1 92 ? -11.577 -9.911 5.530 1.00 94.12 92 GLY A CA 1
ATOM 610 C C . GLY A 1 92 ? -10.567 -8.999 4.846 1.00 94.12 92 GLY A C 1
ATOM 611 O O . GLY A 1 92 ? -9.797 -8.298 5.505 1.00 94.12 92 GLY A O 1
ATOM 612 N N . ILE A 1 93 ? -10.568 -9.013 3.517 1.00 96.19 93 ILE A N 1
ATOM 613 C CA . ILE A 1 93 ? -9.619 -8.250 2.711 1.00 96.19 93 ILE A CA 1
ATOM 614 C C . ILE A 1 93 ? -10.076 -6.816 2.465 1.00 96.19 93 ILE A C 1
ATOM 616 O O . ILE A 1 93 ? -11.216 -6.552 2.072 1.00 96.19 93 ILE A O 1
ATOM 620 N N . MET A 1 94 ? -9.139 -5.884 2.615 1.00 98.25 94 MET A N 1
ATOM 621 C CA . MET A 1 94 ? -9.178 -4.613 1.910 1.00 98.25 94 MET A CA 1
ATOM 622 C C . MET A 1 94 ? -8.222 -4.672 0.719 1.00 98.25 94 MET A C 1
ATOM 624 O O . MET A 1 94 ? -7.014 -4.815 0.893 1.00 98.25 94 MET A O 1
ATOM 628 N N . GLN A 1 95 ? -8.767 -4.545 -0.488 1.00 98.62 95 GLN A N 1
ATOM 629 C CA . GLN A 1 95 ? -8.029 -4.598 -1.743 1.00 98.62 95 GLN A CA 1
ATOM 630 C C . GLN A 1 95 ? -8.133 -3.273 -2.504 1.00 98.62 95 GLN A C 1
ATOM 632 O O . GLN A 1 95 ? -9.229 -2.772 -2.768 1.00 98.62 95 GLN A O 1
ATOM 637 N N . VAL A 1 96 ? -6.984 -2.736 -2.909 1.00 98.75 96 VAL A N 1
ATOM 638 C CA . VAL A 1 96 ? -6.867 -1.539 -3.745 1.00 98.75 96 VAL A CA 1
ATOM 639 C C . VAL A 1 96 ? -6.085 -1.901 -5.002 1.00 98.75 96 VAL A C 1
ATOM 641 O O . VAL A 1 96 ? -4.873 -2.103 -4.956 1.00 98.75 96 VAL A O 1
ATOM 644 N N . GLY A 1 97 ? -6.807 -1.981 -6.116 1.00 98.38 97 GLY A N 1
ATOM 645 C CA . GLY A 1 97 ? -6.333 -2.478 -7.402 1.00 98.38 97 GLY A CA 1
ATOM 646 C C . GLY A 1 97 ? -6.194 -3.996 -7.474 1.00 98.38 97 GLY A C 1
ATOM 647 O O . GLY A 1 97 ? -6.412 -4.726 -6.508 1.00 98.38 97 GLY A O 1
ATOM 648 N N . ASP A 1 98 ? -5.852 -4.477 -8.661 1.00 97.50 98 ASP A N 1
ATOM 649 C CA . ASP A 1 98 ? -5.581 -5.881 -8.951 1.00 97.50 98 ASP A CA 1
ATOM 650 C C . ASP A 1 98 ? -4.619 -5.996 -10.143 1.00 97.50 98 ASP A C 1
ATOM 652 O O . ASP A 1 98 ? -4.365 -5.020 -10.852 1.00 97.50 98 ASP A O 1
ATOM 656 N N . THR A 1 99 ? -4.108 -7.201 -10.401 1.00 96.19 99 THR A N 1
ATOM 657 C CA . THR A 1 99 ? -3.190 -7.464 -11.524 1.00 96.19 99 THR A CA 1
ATOM 658 C C . THR A 1 99 ? -3.794 -7.203 -12.903 1.00 96.19 99 THR A C 1
ATOM 660 O O . THR A 1 99 ? -3.049 -6.928 -13.844 1.00 96.19 99 THR A O 1
ATOM 663 N N . ALA A 1 100 ? -5.118 -7.293 -13.041 1.00 95.88 100 ALA A N 1
ATOM 664 C CA . ALA A 1 100 ? -5.841 -7.099 -14.295 1.00 95.88 100 ALA A CA 1
ATOM 665 C C . ALA A 1 100 ? -6.215 -5.627 -14.549 1.00 95.88 100 ALA A C 1
ATOM 667 O O . ALA A 1 100 ? -6.710 -5.294 -15.625 1.00 95.88 100 ALA A O 1
ATOM 668 N N . SER A 1 101 ? -5.973 -4.742 -13.579 1.00 95.06 101 SER A N 1
ATOM 669 C CA . SER A 1 101 ? -6.411 -3.355 -13.617 1.00 95.06 101 SER A CA 1
ATOM 670 C C . SER A 1 101 ? -5.716 -2.598 -14.736 1.00 95.06 101 SER A C 1
ATOM 672 O O . SER A 1 101 ? -4.544 -2.821 -15.046 1.00 95.06 101 SER A O 1
ATOM 674 N N . LEU A 1 102 ? -6.465 -1.690 -15.354 1.00 96.50 102 LEU A N 1
ATOM 675 C CA . LEU A 1 102 ? -6.032 -0.908 -16.511 1.00 96.50 102 LEU A CA 1
ATOM 676 C C . LEU A 1 102 ? -5.962 0.592 -16.207 1.00 96.50 102 LEU A C 1
ATOM 678 O O . LEU A 1 102 ? -5.253 1.302 -16.921 1.00 96.50 102 LEU A O 1
ATOM 682 N N . GLY A 1 103 ? -6.619 1.050 -15.139 1.00 96.44 103 GLY A N 1
ATOM 683 C CA . GLY A 1 103 ? -6.592 2.434 -14.667 1.00 96.44 103 GLY A CA 1
ATOM 684 C C . GLY A 1 103 ? -6.379 2.532 -13.154 1.00 96.44 103 GLY A C 1
ATOM 685 O O . GLY A 1 103 ? -6.215 1.523 -12.468 1.00 96.44 103 GLY A O 1
ATOM 686 N N . ALA A 1 104 ? -6.356 3.752 -12.620 1.00 97.94 104 ALA A N 1
ATOM 687 C CA . ALA A 1 104 ? -5.962 3.995 -11.235 1.00 97.94 104 ALA A CA 1
ATOM 688 C C . ALA A 1 104 ? -7.026 3.570 -10.204 1.00 97.94 104 ALA A C 1
ATOM 690 O O . ALA A 1 104 ? -8.232 3.722 -10.437 1.00 97.94 104 ALA A O 1
ATOM 691 N N . ALA A 1 105 ? -6.557 3.119 -9.038 1.00 98.56 105 ALA A N 1
ATOM 692 C CA . ALA A 1 105 ? -7.350 2.848 -7.842 1.00 98.56 105 ALA A CA 1
ATOM 693 C C . ALA A 1 105 ? -6.779 3.622 -6.640 1.00 98.56 105 ALA A C 1
ATOM 695 O O . ALA A 1 105 ? -5.564 3.678 -6.442 1.00 98.56 105 ALA A O 1
ATOM 696 N N . LEU A 1 10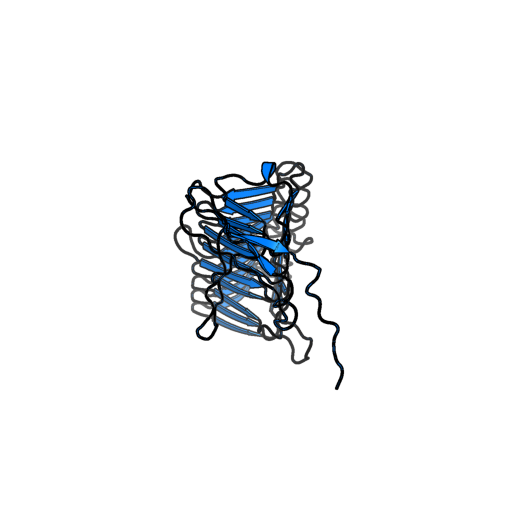6 ? -7.642 4.243 -5.837 1.00 98.50 106 LEU A N 1
ATOM 697 C CA . LEU A 1 106 ? -7.210 5.131 -4.757 1.00 98.50 106 LEU A CA 1
ATOM 698 C C . LEU A 1 106 ? -8.059 4.969 -3.499 1.00 98.50 106 LEU A C 1
ATOM 700 O O . LEU A 1 106 ? -9.283 5.038 -3.550 1.00 98.50 106 LEU A O 1
ATOM 704 N N . VAL A 1 107 ? -7.413 4.877 -2.345 1.00 98.75 107 VAL A N 1
ATOM 705 C CA . VAL A 1 107 ? -8.063 5.138 -1.058 1.00 98.75 107 VAL A CA 1
ATOM 706 C C . VAL A 1 107 ? -7.333 6.292 -0.395 1.00 98.75 107 VAL A C 1
ATOM 708 O O . VAL A 1 107 ? -6.119 6.235 -0.243 1.00 98.75 107 VAL A O 1
ATOM 711 N N . ALA A 1 108 ? -8.036 7.366 -0.048 1.00 97.75 108 ALA A N 1
ATOM 712 C CA . ALA A 1 108 ? -7.369 8.566 0.437 1.00 97.75 108 ALA A CA 1
ATOM 713 C C . ALA A 1 108 ? -8.136 9.339 1.508 1.00 97.75 108 ALA A C 1
ATOM 715 O O . ALA A 1 108 ? -9.353 9.496 1.438 1.00 97.75 108 ALA A O 1
ATOM 716 N N . SER A 1 109 ? -7.386 9.930 2.427 1.00 97.00 109 SER A N 1
ATOM 717 C CA . SER A 1 109 ? -7.830 10.975 3.347 1.00 97.00 109 SER A CA 1
ATOM 718 C C . SER A 1 109 ? -6.977 12.222 3.132 1.00 97.00 109 SER A C 1
ATOM 720 O O . SER A 1 109 ? -5.779 12.096 2.902 1.00 97.00 109 SER A O 1
ATOM 722 N N . SER A 1 110 ? -7.547 13.427 3.206 1.00 95.38 110 SER A N 1
ATOM 723 C CA . SER A 1 110 ? -6.740 14.665 3.277 1.00 95.38 110 SER A CA 1
ATOM 724 C C . SER A 1 110 ? -6.338 15.040 4.710 1.00 95.38 110 SER A C 1
ATOM 726 O O . SER A 1 110 ? -5.620 16.017 4.902 1.00 95.38 110 SER A O 1
ATOM 728 N N . ALA A 1 111 ? -6.768 14.261 5.703 1.00 95.00 111 ALA A N 1
ATOM 729 C CA . ALA A 1 111 ? -6.349 14.360 7.097 1.00 95.00 111 ALA A CA 1
ATOM 730 C C . ALA A 1 111 ? -5.874 12.974 7.577 1.00 95.00 111 ALA A C 1
ATOM 732 O O . ALA A 1 111 ? -5.173 12.284 6.839 1.00 95.00 111 ALA A O 1
ATOM 733 N N . ASP A 1 112 ? -6.253 12.537 8.777 1.00 95.31 112 ASP A N 1
ATOM 734 C CA . ASP A 1 112 ? -5.845 11.223 9.277 1.00 95.31 112 ASP A CA 1
ATOM 735 C C . ASP A 1 112 ? -6.636 10.089 8.611 1.00 95.31 112 ASP A C 1
ATOM 737 O O . ASP A 1 112 ? -7.777 10.269 8.164 1.00 95.31 112 ASP A O 1
ATOM 741 N N . GLN A 1 113 ? -6.031 8.905 8.542 1.00 97.31 113 GLN A N 1
ATOM 742 C CA . GLN A 1 113 ? -6.651 7.702 8.001 1.00 97.31 113 GLN A CA 1
ATOM 743 C C . GLN A 1 113 ? -6.437 6.506 8.926 1.00 97.31 113 GLN A C 1
ATOM 745 O O . GLN A 1 113 ? -5.308 6.141 9.243 1.00 97.31 113 GLN A O 1
ATOM 750 N N . THR A 1 114 ? -7.524 5.844 9.303 1.00 97.06 114 THR A N 1
ATOM 751 C CA . THR A 1 114 ? -7.492 4.628 10.122 1.00 97.06 114 THR A CA 1
ATOM 752 C C . THR A 1 114 ? -8.096 3.472 9.345 1.00 97.06 114 THR A C 1
ATOM 754 O O . THR A 1 114 ? -9.255 3.542 8.933 1.00 97.06 114 THR A O 1
ATOM 757 N N . LEU A 1 115 ? -7.321 2.405 9.171 1.00 97.81 115 LEU A N 1
ATOM 758 C CA . LEU A 1 115 ? -7.715 1.176 8.495 1.00 97.81 115 LEU A CA 1
ATOM 759 C C . LEU A 1 115 ? -7.641 0.010 9.484 1.00 97.81 115 LEU A C 1
ATOM 761 O O . LEU A 1 115 ? -6.554 -0.365 9.920 1.00 97.81 115 LEU A O 1
ATOM 765 N N . THR A 1 116 ? -8.788 -0.580 9.808 1.00 95.31 116 THR A N 1
ATOM 766 C CA . THR A 1 116 ? -8.878 -1.817 10.596 1.00 95.31 116 THR A CA 1
ATOM 767 C C . THR A 1 116 ? -9.437 -2.911 9.704 1.00 95.31 116 THR A C 1
ATOM 769 O O . THR A 1 116 ? -10.623 -2.898 9.372 1.00 95.31 116 THR A O 1
ATOM 772 N N . VAL A 1 117 ? -8.575 -3.831 9.282 1.00 95.00 117 VAL A N 1
ATOM 773 C CA . VAL A 1 117 ? -8.855 -4.829 8.242 1.00 95.00 117 VAL A CA 1
ATOM 774 C C . VAL A 1 117 ? -8.332 -6.201 8.664 1.00 95.00 117 VAL A C 1
ATOM 776 O O . VAL A 1 117 ? -7.606 -6.332 9.650 1.00 95.00 117 VAL A O 1
ATOM 779 N N . GLY A 1 118 ? -8.729 -7.250 7.948 1.00 92.69 118 GLY A N 1
ATOM 780 C CA . GLY A 1 118 ? -8.193 -8.587 8.184 1.00 92.69 118 GLY A CA 1
ATOM 781 C C . GLY A 1 118 ? -6.831 -8.725 7.520 1.00 92.69 118 GLY A C 1
ATOM 782 O O . GLY A 1 118 ? -5.832 -8.983 8.187 1.00 92.69 118 GLY A O 1
ATOM 783 N N . GLU A 1 119 ? -6.806 -8.458 6.217 1.00 96.62 119 GLU A N 1
ATOM 784 C CA . GLU A 1 119 ? -5.608 -8.333 5.388 1.00 96.62 119 GLU A CA 1
ATOM 785 C C . GLU A 1 119 ? -5.683 -7.073 4.516 1.00 96.62 119 GLU A C 1
ATOM 787 O O . GLU A 1 119 ? -6.773 -6.581 4.199 1.00 96.62 119 GLU A O 1
ATOM 792 N N . LEU A 1 120 ? -4.520 -6.555 4.121 1.00 98.56 120 LEU A N 1
ATOM 793 C CA . LEU A 1 120 ? -4.412 -5.412 3.218 1.00 98.56 120 LEU A CA 1
ATOM 794 C C . LEU A 1 120 ? -3.628 -5.802 1.968 1.00 98.56 120 LEU A C 1
ATOM 796 O O . LEU A 1 120 ? -2.480 -6.231 2.065 1.00 98.56 120 LEU A O 1
ATOM 800 N N . LEU A 1 121 ? -4.220 -5.572 0.800 1.00 98.69 121 LEU A N 1
ATOM 801 C CA . LEU A 1 121 ? -3.574 -5.735 -0.495 1.00 98.69 121 LEU A CA 1
ATOM 802 C C . LEU A 1 121 ? -3.665 -4.434 -1.295 1.00 98.69 121 LEU A C 1
ATOM 804 O O . LEU A 1 121 ? -4.750 -3.996 -1.675 1.00 98.69 121 LEU A O 1
ATOM 808 N N . VAL A 1 122 ? -2.518 -3.836 -1.598 1.00 98.81 122 VAL A N 1
ATOM 809 C CA . VAL A 1 122 ? -2.390 -2.723 -2.544 1.00 98.81 122 VAL A CA 1
ATOM 810 C C . VAL A 1 122 ? -1.629 -3.242 -3.748 1.00 98.81 122 VAL A C 1
ATOM 812 O O . VAL A 1 122 ? -0.458 -3.593 -3.627 1.00 98.81 122 VAL A O 1
ATOM 815 N N . GLN A 1 123 ? -2.286 -3.315 -4.902 1.00 98.38 123 GLN A N 1
ATOM 816 C CA . GLN A 1 123 ? -1.729 -3.985 -6.068 1.00 98.38 123 GLN A CA 1
ATOM 817 C C . GLN A 1 123 ? -1.856 -3.149 -7.336 1.00 98.38 123 GLN A C 1
ATOM 819 O O . GLN A 1 123 ? -2.957 -2.772 -7.731 1.00 98.38 123 GLN A O 1
ATOM 824 N N . GLY A 1 124 ? -0.726 -2.871 -7.986 1.00 98.12 124 GLY A N 1
ATOM 825 C CA . GLY A 1 124 ? -0.694 -2.256 -9.310 1.00 98.12 124 GLY A CA 1
ATOM 826 C C . GLY A 1 124 ? -1.201 -3.214 -10.393 1.00 98.12 124 GLY A C 1
ATOM 827 O O . GLY A 1 124 ? -1.200 -4.433 -10.213 1.00 98.12 124 GLY A O 1
ATOM 828 N N . GLY A 1 125 ? -1.611 -2.668 -11.538 1.00 97.62 125 GLY A N 1
ATOM 829 C CA . GLY A 1 125 ? -2.229 -3.451 -12.612 1.00 97.62 125 GLY A CA 1
ATOM 830 C C . GLY A 1 125 ? -1.362 -3.738 -13.836 1.00 97.62 125 GLY A C 1
ATOM 831 O O . GLY A 1 125 ? -0.128 -3.649 -13.831 1.00 97.62 125 GLY A O 1
ATOM 832 N N . ALA A 1 126 ? -2.037 -4.103 -14.921 1.00 97.00 126 ALA A N 1
ATOM 833 C CA . ALA A 1 126 ? -1.432 -4.514 -16.180 1.00 97.00 126 ALA A CA 1
ATOM 834 C C . ALA A 1 126 ? -0.868 -3.343 -17.005 1.00 97.00 126 ALA A C 1
ATOM 836 O O . ALA A 1 126 ? -0.033 -3.560 -17.880 1.00 97.00 126 ALA A O 1
ATOM 837 N N . SER A 1 127 ? -1.297 -2.107 -16.733 1.00 95.62 127 SER A N 1
ATOM 838 C CA . SER A 1 127 ? -0.865 -0.899 -17.448 1.00 95.62 127 SER A CA 1
ATOM 839 C C . SER A 1 127 ? -0.096 0.061 -16.531 1.00 95.62 127 SER A C 1
ATOM 841 O O . SER A 1 127 ? -0.296 0.064 -15.319 1.00 95.62 127 SER A O 1
ATOM 843 N N . ALA A 1 128 ? 0.739 0.939 -17.095 1.00 95.44 128 ALA A N 1
ATOM 844 C CA . ALA A 1 128 ? 1.415 1.987 -16.318 1.00 95.44 128 ALA A CA 1
ATOM 845 C C . ALA A 1 128 ? 0.438 3.010 -15.695 1.00 95.44 128 ALA A C 1
ATOM 847 O O . ALA A 1 128 ? 0.779 3.670 -14.717 1.00 95.44 128 ALA A O 1
ATOM 848 N N . ALA A 1 129 ? -0.780 3.134 -16.239 1.00 95.81 129 ALA A N 1
ATOM 849 C CA . ALA A 1 129 ? -1.843 3.962 -15.667 1.00 95.81 129 ALA A CA 1
ATOM 850 C C . ALA A 1 129 ? -2.570 3.270 -14.500 1.00 95.81 129 ALA A C 1
ATOM 852 O O . ALA A 1 129 ? -3.265 3.935 -13.731 1.00 95.81 129 ALA A O 1
ATOM 853 N N . ALA A 1 130 ? -2.407 1.951 -14.350 1.00 97.44 130 ALA A N 1
ATOM 854 C CA . ALA A 1 130 ? -3.030 1.151 -13.306 1.00 97.44 130 ALA A CA 1
ATOM 855 C C . ALA A 1 130 ? -2.287 1.260 -11.971 1.00 97.44 130 ALA A C 1
ATOM 857 O O . ALA A 1 130 ? -1.772 0.277 -11.436 1.00 97.44 130 ALA A O 1
ATOM 858 N N . THR A 1 131 ? -2.186 2.487 -11.464 1.00 97.88 131 THR A N 1
ATOM 859 C CA . THR A 1 131 ? -1.540 2.780 -10.187 1.00 97.88 131 THR A CA 1
ATOM 860 C C . THR A 1 131 ? -2.524 2.605 -9.039 1.00 97.88 131 THR A C 1
ATOM 862 O O . THR A 1 131 ? -3.622 3.168 -9.092 1.00 97.88 131 THR A O 1
ATOM 865 N N . SER A 1 132 ? -2.102 1.932 -7.976 1.00 98.56 132 SER A N 1
ATOM 866 C CA . SER A 1 132 ? -2.917 1.693 -6.784 1.00 98.56 132 SER A CA 1
ATOM 867 C C . SER A 1 132 ? -2.287 2.354 -5.576 1.00 98.56 132 SER A C 1
ATOM 869 O O . SER A 1 132 ? -1.112 2.125 -5.292 1.00 98.56 132 SER A O 1
ATOM 871 N N . LYS A 1 133 ? -3.033 3.209 -4.874 1.00 98.31 133 LYS A N 1
ATOM 872 C CA . LYS A 1 133 ? -2.466 3.991 -3.770 1.00 98.31 133 LYS A CA 1
ATOM 873 C C . LYS A 1 133 ? -3.375 4.062 -2.557 1.00 98.31 133 LYS A C 1
ATOM 875 O O . LYS A 1 133 ? -4.594 4.168 -2.697 1.00 98.31 133 LYS A O 1
ATOM 880 N N . ILE A 1 134 ? -2.751 4.101 -1.383 1.00 98.56 134 ILE A N 1
ATOM 881 C CA . ILE A 1 134 ? -3.379 4.534 -0.137 1.00 98.56 134 ILE A CA 1
ATOM 882 C C . ILE A 1 134 ? -2.641 5.769 0.374 1.00 98.56 134 ILE A C 1
ATOM 884 O O . ILE A 1 134 ? -1.428 5.718 0.563 1.00 98.56 134 ILE A O 1
ATOM 888 N N . LEU A 1 135 ? -3.362 6.872 0.568 1.00 97.25 135 LEU A N 1
ATOM 889 C CA . LEU A 1 135 ? -2.791 8.174 0.925 1.00 97.25 135 LEU A CA 1
ATOM 890 C C . LEU A 1 135 ? -3.477 8.746 2.164 1.00 97.25 135 LEU A C 1
ATOM 892 O O . LEU A 1 135 ? -4.703 8.807 2.197 1.00 97.25 135 LEU A O 1
ATOM 896 N N . ALA A 1 136 ? -2.714 9.268 3.120 1.00 95.38 136 ALA A N 1
ATOM 897 C CA . ALA A 1 136 ? -3.286 10.024 4.231 1.00 95.38 136 ALA A CA 1
ATOM 898 C C . ALA A 1 136 ? -2.609 11.382 4.372 1.00 95.38 136 ALA A C 1
ATOM 900 O O . ALA A 1 136 ? -1.384 11.475 4.447 1.00 95.38 136 ALA A O 1
ATOM 901 N N . GLY A 1 137 ? -3.435 12.417 4.464 1.00 90.19 137 GLY A N 1
ATOM 902 C CA . GLY A 1 137 ? -3.011 13.758 4.800 1.00 90.19 137 GLY A CA 1
ATOM 903 C C . GLY A 1 137 ? -2.654 14.648 3.622 1.00 90.19 137 GLY A C 1
ATOM 904 O O . GLY A 1 137 ? -3.130 14.508 2.495 1.00 90.19 137 GLY A O 1
ATOM 905 N N . THR A 1 138 ? -1.807 15.614 3.942 1.00 84.81 138 THR A N 1
ATOM 906 C CA . THR A 1 138 ? -1.194 16.592 3.054 1.00 84.81 138 THR A CA 1
ATOM 907 C C . THR A 1 138 ? 0.324 16.558 3.245 1.00 84.81 138 THR A C 1
ATOM 909 O O . THR A 1 138 ? 0.849 15.785 4.040 1.00 84.81 138 THR A O 1
ATOM 912 N N . ALA A 1 139 ? 1.056 17.438 2.560 1.00 76.62 139 ALA A N 1
ATOM 913 C CA . ALA A 1 139 ? 2.504 17.541 2.731 1.00 76.62 139 ALA A CA 1
ATOM 914 C C . ALA A 1 139 ? 2.952 17.910 4.166 1.00 76.62 139 ALA A C 1
ATOM 916 O O . ALA A 1 139 ? 4.136 17.796 4.468 1.00 76.62 139 ALA A O 1
ATOM 917 N N . THR A 1 140 ? 2.048 18.382 5.037 1.00 78.56 140 THR A N 1
ATOM 918 C CA . THR A 1 140 ? 2.390 18.891 6.379 1.00 78.56 140 THR A CA 1
ATOM 919 C C . THR A 1 140 ? 1.619 18.247 7.531 1.00 78.56 140 THR A C 1
ATOM 921 O O . THR A 1 140 ? 1.960 18.480 8.688 1.00 78.56 140 THR A O 1
ATOM 924 N N . THR A 1 141 ? 0.592 17.447 7.254 1.00 80.50 141 THR A N 1
ATOM 925 C CA . THR A 1 141 ? -0.238 16.768 8.263 1.00 80.50 141 THR A CA 1
ATOM 926 C C . THR A 1 141 ? -0.699 15.422 7.725 1.00 80.50 141 THR A C 1
ATOM 928 O O . THR A 1 141 ? -0.843 15.288 6.518 1.00 80.50 141 THR A O 1
ATOM 931 N N . GLY A 1 142 ? -0.980 14.445 8.588 1.00 85.06 142 GLY A N 1
ATOM 932 C CA . GLY A 1 142 ? -1.602 13.185 8.170 1.00 85.06 142 GLY A CA 1
ATOM 933 C C . GLY A 1 142 ? -0.957 11.956 8.772 1.00 85.06 142 GLY A C 1
ATOM 934 O O . GLY A 1 142 ? 0.123 11.534 8.360 1.00 85.06 142 GLY A O 1
ATOM 935 N N . THR A 1 143 ? -1.660 11.356 9.718 1.00 91.69 143 THR A N 1
ATOM 936 C CA . THR A 1 143 ? -1.300 10.062 10.279 1.00 91.69 143 THR A CA 1
ATOM 937 C C . THR A 1 143 ? -2.126 8.975 9.617 1.00 91.69 143 THR A C 1
ATOM 939 O O . THR A 1 143 ? -3.348 9.078 9.520 1.00 91.69 143 THR A O 1
ATOM 942 N N . MET A 1 144 ? -1.469 7.899 9.202 1.00 97.44 144 MET A N 1
ATOM 943 C CA . MET A 1 144 ? -2.123 6.668 8.797 1.00 97.44 144 MET A CA 1
ATOM 944 C C . MET A 1 144 ? -1.874 5.589 9.841 1.00 97.44 144 MET A C 1
ATOM 946 O O . MET A 1 144 ? -0.731 5.300 10.182 1.00 97.44 144 MET A O 1
ATOM 950 N N . THR A 1 145 ? -2.949 4.979 10.329 1.00 96.00 145 THR A N 1
ATOM 951 C CA . THR A 1 145 ? -2.893 3.782 11.171 1.00 96.00 145 THR A CA 1
ATOM 952 C C . THR A 1 145 ? -3.485 2.610 10.405 1.00 96.00 145 THR A C 1
ATOM 954 O O . THR A 1 145 ? -4.645 2.665 9.998 1.00 96.00 145 THR A O 1
ATOM 957 N N . ILE A 1 146 ? -2.708 1.546 10.224 1.00 96.69 146 ILE A N 1
ATOM 958 C CA . ILE A 1 146 ? -3.138 0.301 9.584 1.00 96.69 146 ILE A CA 1
ATOM 959 C C . ILE A 1 146 ? -3.027 -0.833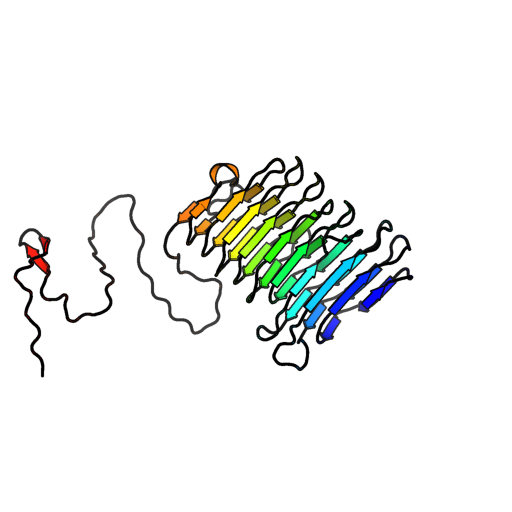 10.595 1.00 96.69 146 ILE A C 1
ATOM 961 O O . ILE A 1 146 ? -1.953 -1.105 11.123 1.00 96.69 146 ILE A O 1
ATOM 965 N N . SER A 1 147 ? -4.138 -1.521 10.821 1.00 94.00 147 SER A N 1
ATOM 966 C CA . SER A 1 147 ? -4.232 -2.705 11.665 1.00 94.00 147 SER A CA 1
ATOM 967 C C . SER A 1 147 ? -4.789 -3.863 10.835 1.00 94.00 147 SER A C 1
ATOM 969 O O . SER A 1 147 ? -5.979 -3.878 10.522 1.00 94.00 147 SER A O 1
ATOM 971 N N . ALA A 1 148 ? -3.924 -4.804 10.447 1.00 90.19 148 ALA A N 1
ATOM 972 C CA . ALA A 1 148 ? -4.257 -6.011 9.682 1.00 90.19 148 ALA A CA 1
ATOM 973 C C . ALA A 1 148 ? -4.094 -7.260 10.567 1.00 90.19 148 ALA A C 1
ATOM 975 O O . ALA A 1 148 ? -3.084 -7.966 10.525 1.00 90.19 148 ALA A O 1
ATOM 976 N N . LEU A 1 149 ? -5.054 -7.489 11.464 1.00 75.12 149 LEU A N 1
ATOM 977 C CA . LEU A 1 149 ? -4.851 -8.403 12.598 1.00 75.12 149 LEU A CA 1
ATOM 978 C C . LEU A 1 149 ? -5.017 -9.892 12.278 1.00 75.12 149 LEU A C 1
ATOM 980 O O . LEU A 1 149 ? -4.694 -10.723 13.126 1.00 75.12 149 LEU A O 1
ATOM 984 N N . THR A 1 150 ? -5.524 -10.259 11.103 1.00 81.94 150 THR A N 1
ATOM 985 C CA . THR A 1 150 ? -5.778 -11.672 10.766 1.00 81.94 150 THR A CA 1
ATOM 986 C C . THR A 1 150 ? -5.012 -12.154 9.541 1.00 81.94 150 THR A C 1
ATOM 988 O O . THR A 1 150 ? -5.140 -13.318 9.175 1.00 81.94 150 THR A O 1
ATOM 991 N N . GLY A 1 151 ? -4.232 -11.288 8.900 1.00 89.69 151 GLY A N 1
ATOM 992 C CA . GLY A 1 151 ? -3.564 -11.580 7.642 1.00 89.69 151 GLY A CA 1
ATOM 993 C C . GLY A 1 151 ? -2.512 -10.532 7.287 1.00 89.69 151 GLY A C 1
ATOM 994 O O . GLY A 1 151 ? -2.289 -9.599 8.060 1.00 89.69 151 GLY A O 1
ATOM 995 N N . PRO A 1 152 ? -1.823 -10.708 6.150 1.00 97.06 152 PRO A N 1
ATOM 996 C CA . PRO A 1 152 ? -0.658 -9.912 5.785 1.00 97.06 152 PRO A CA 1
ATOM 997 C C . PRO A 1 152 ? -1.016 -8.492 5.334 1.00 97.06 152 PRO A C 1
ATOM 999 O O . PRO A 1 152 ? -2.165 -8.170 5.020 1.00 97.06 152 PRO A O 1
ATOM 1002 N N . ILE A 1 153 ? 0.023 -7.665 5.227 1.00 98.69 153 ILE A N 1
ATOM 1003 C CA . ILE A 1 153 ? -0.004 -6.409 4.477 1.00 98.69 153 ILE A CA 1
ATOM 1004 C C . ILE A 1 153 ? 0.894 -6.576 3.257 1.00 98.69 153 ILE A C 1
ATOM 1006 O O . ILE A 1 153 ? 2.072 -6.906 3.382 1.00 98.69 153 ILE A O 1
ATOM 1010 N N . GLN A 1 154 ? 0.337 -6.356 2.072 1.00 98.75 154 GLN A N 1
ATOM 1011 C CA . GLN A 1 154 ? 1.016 -6.574 0.802 1.00 98.75 154 GLN A CA 1
ATOM 1012 C C . GLN A 1 154 ? 0.925 -5.323 -0.070 1.00 98.75 154 GLN A C 1
ATOM 1014 O O . GLN A 1 154 ? -0.166 -4.833 -0.361 1.00 98.75 154 GLN A O 1
ATOM 1019 N N . VAL A 1 155 ? 2.076 -4.828 -0.517 1.00 98.81 155 VAL A N 1
ATOM 1020 C CA . VAL A 1 155 ? 2.205 -3.756 -1.507 1.00 98.81 155 VAL A CA 1
ATOM 1021 C C . VAL A 1 155 ? 2.927 -4.341 -2.712 1.00 98.81 155 VAL A C 1
ATOM 1023 O O . VAL A 1 155 ? 4.126 -4.609 -2.659 1.00 98.81 155 VAL A O 1
ATOM 1026 N N . LEU A 1 156 ? 2.178 -4.594 -3.782 1.00 98.69 156 LEU A N 1
ATOM 1027 C CA . LEU A 1 156 ? 2.635 -5.370 -4.930 1.00 98.69 156 LEU A CA 1
ATOM 1028 C C . LEU A 1 156 ? 2.559 -4.541 -6.215 1.00 98.69 156 LEU A C 1
ATOM 1030 O O . LEU A 1 156 ? 1.487 -4.098 -6.621 1.00 98.69 156 LEU A O 1
ATOM 1034 N N . GLY A 1 157 ? 3.680 -4.371 -6.904 1.00 97.94 157 GLY A N 1
ATOM 1035 C CA . GLY A 1 157 ? 3.693 -3.882 -8.277 1.00 97.94 157 GLY A CA 1
ATOM 1036 C C . GLY A 1 157 ? 2.933 -4.847 -9.192 1.00 97.94 157 GLY A C 1
ATOM 1037 O O . GLY A 1 157 ? 2.919 -6.060 -8.977 1.00 97.94 157 GLY A O 1
ATOM 1038 N N . GLY A 1 158 ? 2.278 -4.303 -10.214 1.00 97.00 158 GLY A N 1
ATOM 1039 C CA . GLY A 1 158 ? 1.575 -5.083 -11.228 1.00 97.00 158 GLY A CA 1
ATOM 1040 C C . GLY A 1 158 ? 2.496 -5.587 -12.334 1.00 97.00 158 GLY A C 1
ATOM 1041 O O . GLY A 1 158 ? 3.714 -5.647 -12.190 1.00 97.00 158 GLY A O 1
ATOM 1042 N N . ALA A 1 159 ? 1.932 -5.893 -13.503 1.00 96.69 159 ALA A N 1
ATOM 1043 C CA . ALA A 1 159 ? 2.770 -6.120 -14.681 1.00 96.69 159 ALA A CA 1
ATOM 1044 C C . ALA A 1 159 ? 3.469 -4.819 -15.115 1.00 96.69 159 ALA A C 1
ATOM 1046 O O . ALA A 1 159 ? 4.645 -4.846 -15.465 1.00 96.69 159 ALA A O 1
ATOM 1047 N N . ALA A 1 160 ? 2.756 -3.687 -15.040 1.00 96.50 160 ALA A N 1
ATOM 1048 C CA . ALA A 1 160 ? 3.285 -2.357 -15.351 1.00 96.50 160 ALA A CA 1
ATOM 1049 C C . ALA A 1 160 ? 2.856 -1.260 -14.364 1.00 96.50 160 ALA A C 1
ATOM 1051 O O . ALA A 1 160 ? 3.517 -0.224 -14.295 1.00 96.50 160 ALA A O 1
ATOM 1052 N N . GLY A 1 161 ? 1.772 -1.465 -13.616 1.00 97.62 161 GLY A N 1
ATOM 1053 C CA . GLY A 1 161 ? 1.249 -0.492 -12.664 1.00 97.62 161 GLY A CA 1
ATOM 1054 C C . GLY A 1 161 ? 2.000 -0.499 -11.337 1.00 97.62 161 GLY A C 1
ATOM 1055 O O . GLY A 1 161 ? 2.464 -1.547 -10.884 1.00 97.62 161 GLY A O 1
ATOM 1056 N N . SER A 1 162 ? 2.103 0.665 -10.702 1.00 98.31 162 SER A N 1
ATOM 1057 C CA . SER A 1 162 ? 2.727 0.812 -9.385 1.00 98.31 162 SER A CA 1
ATOM 1058 C C . SER A 1 162 ? 1.732 0.641 -8.236 1.00 98.31 162 SER A C 1
ATOM 1060 O O . SER A 1 162 ? 0.531 0.863 -8.396 1.00 98.31 162 SER A O 1
ATOM 1062 N N . ALA A 1 163 ? 2.246 0.285 -7.061 1.00 98.75 163 ALA A N 1
ATOM 1063 C CA . ALA A 1 163 ? 1.506 0.239 -5.805 1.00 98.75 163 ALA A CA 1
ATOM 1064 C C . ALA A 1 163 ? 2.194 1.098 -4.739 1.00 98.75 163 ALA A C 1
ATOM 1066 O O . ALA A 1 163 ? 3.423 1.086 -4.640 1.00 98.75 163 ALA A O 1
ATOM 1067 N N . ALA A 1 164 ? 1.419 1.836 -3.937 1.00 98.56 164 ALA A N 1
ATOM 1068 C CA . ALA A 1 164 ? 1.990 2.643 -2.863 1.00 98.56 164 ALA A CA 1
ATOM 1069 C C . ALA A 1 164 ? 1.107 2.812 -1.617 1.00 98.56 164 ALA A C 1
ATOM 1071 O O . ALA A 1 164 ? -0.118 2.905 -1.710 1.00 98.56 164 ALA A O 1
ATOM 1072 N N . ILE A 1 165 ? 1.763 2.948 -0.464 1.00 98.62 165 ILE A N 1
ATOM 1073 C CA . ILE A 1 165 ? 1.212 3.508 0.777 1.00 98.62 165 ILE A CA 1
ATOM 1074 C C . ILE A 1 165 ? 2.054 4.739 1.117 1.00 98.62 165 ILE A C 1
ATOM 1076 O O . ILE A 1 165 ? 3.270 4.610 1.233 1.00 98.62 165 ILE A O 1
ATOM 1080 N N . ASP A 1 166 ? 1.426 5.910 1.223 1.00 96.56 166 ASP A N 1
ATOM 1081 C CA . ASP A 1 166 ? 2.146 7.192 1.303 1.00 96.56 166 ASP A CA 1
ATOM 1082 C C . ASP A 1 166 ? 1.442 8.222 2.215 1.00 96.56 166 ASP A C 1
ATOM 1084 O O . ASP A 1 166 ? 0.685 9.075 1.736 1.00 96.56 166 ASP A O 1
ATOM 1088 N N . PRO A 1 167 ? 1.584 8.091 3.548 1.00 95.56 167 PRO A N 1
ATOM 1089 C CA . PRO A 1 167 ? 1.237 9.130 4.521 1.00 95.56 167 PRO A CA 1
ATOM 1090 C C . PRO A 1 167 ? 2.442 9.962 4.981 1.00 95.56 167 PRO A C 1
ATOM 1092 O O . PRO A 1 167 ? 3.592 9.608 4.751 1.00 95.56 167 PRO A O 1
ATOM 1095 N N . LEU A 1 168 ? 2.199 11.016 5.767 1.00 92.19 168 LEU A N 1
ATOM 1096 C CA . LEU A 1 168 ? 3.278 11.705 6.486 1.00 92.19 168 LEU A CA 1
ATOM 1097 C C . LEU A 1 168 ? 3.793 10.886 7.685 1.00 92.19 168 LEU A C 1
ATOM 1099 O O . LEU A 1 168 ? 5.001 10.770 7.874 1.00 92.19 168 LEU A O 1
ATOM 1103 N N . TYR A 1 169 ? 2.899 10.288 8.472 1.00 92.38 169 TYR A N 1
ATOM 1104 C CA . TYR A 1 169 ? 3.243 9.376 9.568 1.00 92.38 169 TYR A CA 1
ATOM 1105 C C . TYR A 1 169 ? 2.537 8.041 9.367 1.00 92.38 169 TYR A C 1
ATOM 1107 O O . TYR A 1 169 ? 1.328 8.020 9.133 1.00 92.38 169 TYR A O 1
ATOM 1115 N N . LEU A 1 170 ? 3.266 6.933 9.475 1.00 95.69 170 LEU A N 1
ATOM 1116 C CA . LEU A 1 170 ? 2.715 5.593 9.310 1.00 95.69 170 LEU A CA 1
ATOM 1117 C C . LEU A 1 170 ? 2.896 4.763 10.578 1.00 95.69 170 LEU A C 1
ATOM 1119 O O . LEU A 1 170 ? 4.022 4.459 10.959 1.00 95.69 170 LEU A O 1
ATOM 1123 N N . PHE A 1 171 ? 1.777 4.319 11.145 1.00 93.75 171 PHE A N 1
ATOM 1124 C CA . PHE A 1 171 ? 1.720 3.250 12.136 1.00 93.75 171 PHE A CA 1
ATOM 1125 C C . PHE A 1 171 ? 1.079 2.028 11.492 1.00 93.75 171 PHE A C 1
ATOM 1127 O O . PHE A 1 171 ? -0.058 2.086 11.022 1.00 93.75 171 PHE A O 1
ATOM 1134 N N . MET A 1 172 ? 1.799 0.916 11.446 1.00 92.69 172 MET A N 1
ATOM 1135 C CA . MET A 1 172 ? 1.354 -0.280 10.742 1.00 92.69 172 MET A CA 1
ATOM 1136 C C . MET A 1 172 ? 1.593 -1.528 11.584 1.00 92.69 172 MET A C 1
ATOM 1138 O O . MET A 1 172 ? 2.728 -1.853 11.905 1.00 92.69 172 MET A O 1
ATOM 1142 N N . THR A 1 173 ? 0.543 -2.290 11.865 1.00 91.62 173 THR A N 1
ATOM 1143 C CA . THR A 1 173 ? 0.664 -3.568 12.570 1.00 91.62 173 THR A CA 1
ATOM 1144 C C . THR A 1 173 ? -0.092 -4.651 11.824 1.00 91.62 173 THR A C 1
ATOM 1146 O O . THR A 1 173 ? -1.245 -4.470 11.432 1.00 91.62 173 THR A O 1
ATOM 1149 N N . THR A 1 174 ? 0.546 -5.803 11.652 1.00 91.50 174 THR A N 1
ATOM 1150 C CA . THR A 1 174 ? -0.064 -6.997 11.075 1.00 91.50 174 THR A CA 1
ATOM 1151 C C . THR A 1 174 ? 0.302 -8.241 11.870 1.00 91.50 174 THR A C 1
ATOM 1153 O O . THR A 1 174 ? 1.425 -8.365 12.353 1.00 91.50 174 THR A O 1
ATOM 1156 N N . ASN A 1 175 ? -0.641 -9.181 11.971 1.00 84.50 175 ASN A N 1
ATOM 1157 C CA . ASN A 1 175 ? -0.383 -10.525 12.497 1.00 84.50 175 ASN A CA 1
ATOM 1158 C C . ASN A 1 175 ? 0.043 -11.521 11.403 1.00 84.50 175 ASN A C 1
ATOM 1160 O O . ASN A 1 175 ? 0.011 -12.732 11.600 1.00 84.50 175 ASN A O 1
ATOM 1164 N N . GLY A 1 176 ? 0.379 -11.021 10.219 1.00 90.56 176 GLY A N 1
ATOM 1165 C CA . GLY A 1 176 ? 1.002 -11.779 9.150 1.00 90.56 176 GLY A CA 1
ATOM 1166 C C . GLY A 1 176 ? 2.344 -11.165 8.779 1.00 90.56 176 GLY A C 1
ATOM 1167 O O . GLY A 1 176 ? 3.031 -10.554 9.597 1.00 90.56 176 GLY A O 1
ATOM 1168 N N . ALA A 1 177 ? 2.716 -11.338 7.517 1.00 95.31 177 ALA A N 1
ATOM 1169 C CA . ALA A 1 177 ? 3.917 -10.744 6.956 1.00 95.31 177 ALA A CA 1
ATOM 1170 C C . ALA A 1 177 ? 3.631 -9.367 6.332 1.00 95.31 177 ALA A C 1
ATOM 1172 O O . ALA A 1 177 ? 2.514 -9.092 5.888 1.00 95.31 177 ALA A O 1
ATOM 1173 N N . ILE A 1 178 ? 4.668 -8.533 6.256 1.00 98.38 178 ILE A N 1
ATOM 1174 C CA . ILE A 1 178 ? 4.688 -7.316 5.438 1.00 98.38 178 ILE A CA 1
ATOM 1175 C C . ILE A 1 178 ? 5.494 -7.628 4.178 1.00 98.38 178 ILE A C 1
ATOM 1177 O O . ILE A 1 178 ? 6.687 -7.932 4.257 1.00 98.38 178 ILE A O 1
ATOM 1181 N N . LEU A 1 179 ? 4.845 -7.574 3.016 1.00 98.44 179 LEU A N 1
ATOM 1182 C CA . LEU A 1 179 ? 5.466 -7.845 1.721 1.00 98.44 179 LEU A CA 1
ATOM 1183 C C . LEU A 1 179 ? 5.433 -6.587 0.862 1.00 98.44 179 LEU A C 1
ATOM 1185 O O . LEU A 1 179 ? 4.368 -6.036 0.596 1.00 98.44 179 LEU A O 1
ATOM 1189 N N . VAL A 1 180 ? 6.599 -6.178 0.378 1.00 98.75 180 VAL A N 1
ATOM 1190 C CA . VAL A 1 180 ? 6.743 -5.103 -0.601 1.00 98.75 180 VAL A CA 1
ATOM 1191 C C . VAL A 1 180 ? 7.476 -5.670 -1.803 1.00 98.75 180 VAL A C 1
ATOM 1193 O O . VAL A 1 180 ? 8.667 -5.965 -1.731 1.00 98.75 180 VAL A O 1
ATOM 1196 N N . GLN A 1 181 ? 6.768 -5.872 -2.907 1.00 98.56 181 GLN A N 1
ATOM 1197 C CA . GLN A 1 181 ? 7.320 -6.553 -4.072 1.00 98.56 181 GLN A CA 1
ATOM 1198 C C . GLN A 1 181 ? 7.011 -5.784 -5.343 1.00 98.56 181 GLN A C 1
ATOM 1200 O O . GLN A 1 181 ? 5.853 -5.551 -5.666 1.00 98.56 181 GLN A O 1
ATOM 1205 N N . ALA A 1 182 ? 8.044 -5.432 -6.094 1.00 98.12 182 ALA A N 1
ATOM 1206 C CA . ALA A 1 182 ? 7.881 -4.798 -7.389 1.00 98.12 182 ALA A CA 1
ATOM 1207 C C . ALA A 1 182 ? 7.489 -5.805 -8.477 1.00 98.12 182 ALA A C 1
ATOM 1209 O O . ALA A 1 182 ? 7.645 -7.020 -8.340 1.00 98.12 182 ALA A O 1
ATOM 1210 N N . GLY A 1 183 ? 6.970 -5.266 -9.573 1.00 96.31 183 GLY A N 1
ATOM 1211 C CA . GLY A 1 183 ? 6.545 -6.022 -10.737 1.00 96.31 183 GLY A CA 1
ATOM 1212 C C . GLY A 1 183 ? 7.651 -6.268 -11.760 1.00 96.31 183 GLY A C 1
ATOM 1213 O O . GLY A 1 183 ? 8.845 -6.174 -11.481 1.00 96.31 183 GLY A O 1
ATOM 1214 N N . ASN A 1 184 ? 7.235 -6.567 -12.990 1.00 91.56 184 ASN A N 1
ATOM 1215 C CA . ASN A 1 184 ? 8.139 -6.977 -14.073 1.00 91.56 184 ASN A CA 1
ATOM 1216 C C . ASN A 1 184 ? 8.438 -5.875 -15.104 1.00 91.56 184 ASN A C 1
ATOM 1218 O O . ASN A 1 184 ? 9.121 -6.142 -16.089 1.00 91.56 184 ASN A O 1
ATOM 1222 N N . ALA A 1 185 ? 7.958 -4.646 -14.906 1.00 96.00 185 ALA A N 1
ATOM 1223 C CA . ALA A 1 185 ? 8.277 -3.504 -15.764 1.00 96.00 185 ALA A CA 1
ATOM 1224 C C . ALA A 1 185 ? 8.901 -2.363 -14.960 1.00 96.00 185 ALA A C 1
ATOM 1226 O O . ALA A 1 185 ? 8.621 -2.211 -13.775 1.00 96.00 185 ALA A O 1
ATOM 1227 N N . ALA A 1 186 ? 9.672 -1.502 -15.627 1.00 95.75 186 ALA A N 1
ATOM 1228 C CA . ALA A 1 186 ? 10.342 -0.359 -14.999 1.00 95.75 186 ALA A CA 1
ATOM 1229 C C . ALA A 1 186 ? 9.390 0.616 -14.273 1.00 95.75 186 ALA A C 1
ATOM 1231 O O . ALA A 1 186 ? 9.821 1.362 -13.406 1.00 95.75 186 ALA A O 1
ATOM 1232 N N . THR A 1 187 ? 8.101 0.631 -14.621 1.00 95.44 187 THR A N 1
ATOM 1233 C CA . THR A 1 187 ? 7.069 1.449 -13.963 1.00 95.44 187 THR A CA 1
ATOM 1234 C C . THR A 1 187 ? 6.339 0.720 -12.831 1.00 95.44 187 THR A C 1
ATOM 1236 O O . THR A 1 187 ? 5.597 1.352 -12.081 1.00 95.44 187 THR A O 1
ATOM 1239 N N . ALA A 1 188 ? 6.525 -0.596 -12.698 1.00 97.50 188 ALA A N 1
ATOM 1240 C CA . ALA A 1 188 ? 5.810 -1.449 -11.754 1.00 97.50 188 ALA A CA 1
ATOM 1241 C C . ALA A 1 188 ? 6.466 -1.430 -10.365 1.00 97.50 188 ALA A C 1
ATOM 1243 O O . ALA A 1 188 ? 6.938 -2.451 -9.866 1.00 97.50 188 ALA A O 1
ATOM 1244 N N . THR A 1 189 ? 6.539 -0.251 -9.757 1.00 98.31 189 THR A N 1
ATOM 1245 C CA . THR A 1 189 ? 7.143 -0.064 -8.433 1.00 98.31 189 THR A CA 1
ATOM 1246 C C . THR A 1 189 ? 6.197 -0.478 -7.304 1.00 98.31 189 THR A C 1
ATOM 1248 O O . THR A 1 189 ? 4.977 -0.503 -7.474 1.00 98.31 189 THR A O 1
ATOM 1251 N N . ALA A 1 190 ? 6.759 -0.780 -6.136 1.00 98.69 190 ALA A N 1
ATOM 1252 C CA . ALA A 1 190 ? 6.015 -1.053 -4.910 1.00 98.69 190 ALA A CA 1
ATOM 1253 C C . ALA A 1 190 ? 6.661 -0.319 -3.736 1.00 98.69 190 ALA A C 1
ATOM 1255 O O . ALA A 1 190 ? 7.793 -0.631 -3.368 1.00 98.69 190 ALA A O 1
ATOM 1256 N N . LEU A 1 191 ? 5.973 0.670 -3.168 1.00 98.62 191 LEU A N 1
ATOM 1257 C CA . LEU A 1 191 ? 6.570 1.565 -2.176 1.00 98.62 191 LEU A CA 1
ATOM 1258 C C . LEU A 1 191 ? 5.696 1.731 -0.934 1.00 98.62 191 LEU A C 1
ATOM 1260 O O . LEU A 1 191 ? 4.502 2.001 -1.023 1.00 98.62 191 LEU A O 1
ATOM 1264 N N . ILE A 1 192 ? 6.317 1.642 0.234 1.00 98.62 192 ILE A N 1
ATOM 1265 C CA . ILE A 1 192 ? 5.789 2.213 1.471 1.00 98.62 192 ILE A CA 1
ATOM 1266 C C . ILE A 1 192 ? 6.657 3.425 1.773 1.00 98.62 192 ILE A C 1
ATOM 1268 O O . ILE A 1 192 ? 7.842 3.262 2.044 1.00 98.62 192 ILE A O 1
ATOM 1272 N N . THR A 1 193 ? 6.090 4.621 1.714 1.00 96.50 193 THR A N 1
ATOM 1273 C CA . THR A 1 193 ? 6.819 5.873 1.933 1.00 96.50 193 THR A CA 1
ATOM 1274 C C . THR A 1 193 ? 6.164 6.640 3.066 1.00 96.50 193 THR A C 1
ATOM 1276 O O . THR A 1 193 ? 4.945 6.725 3.106 1.00 96.50 193 THR A O 1
ATOM 1279 N N . ALA A 1 194 ? 6.948 7.193 3.990 1.00 94.12 194 ALA A N 1
ATOM 1280 C CA . ALA A 1 194 ? 6.430 8.164 4.946 1.00 94.12 194 ALA A CA 1
ATOM 1281 C C . ALA A 1 194 ? 7.518 9.111 5.466 1.00 94.12 194 ALA A C 1
ATOM 1283 O O . ALA A 1 194 ? 8.714 8.910 5.251 1.00 94.12 194 ALA A O 1
ATOM 1284 N N . GLY A 1 195 ? 7.098 10.145 6.193 1.00 90.50 195 GLY A N 1
ATOM 1285 C CA . GLY A 1 195 ? 7.977 10.922 7.062 1.00 90.50 195 GLY A CA 1
ATOM 1286 C C . GLY A 1 195 ? 8.589 10.029 8.134 1.00 90.50 195 GLY A C 1
ATOM 1287 O O . GLY A 1 195 ? 9.796 9.809 8.150 1.00 90.50 195 GLY A O 1
ATOM 1288 N N . ASN A 1 196 ? 7.748 9.430 8.970 1.00 89.62 196 ASN A N 1
ATOM 1289 C CA . ASN A 1 196 ? 8.173 8.448 9.963 1.00 89.62 196 ASN A CA 1
ATOM 1290 C C . ASN A 1 196 ? 7.360 7.163 9.812 1.00 89.62 196 ASN A C 1
ATOM 1292 O O . ASN A 1 196 ? 6.167 7.205 9.503 1.00 89.62 196 ASN A O 1
ATOM 1296 N N . ILE A 1 197 ? 8.018 6.033 10.046 1.00 94.25 197 ILE A N 1
ATOM 1297 C CA . ILE A 1 197 ? 7.437 4.700 9.927 1.00 94.25 197 ILE A CA 1
ATOM 1298 C C . ILE A 1 197 ? 7.659 3.947 11.233 1.00 94.25 197 ILE A C 1
ATOM 1300 O O . ILE A 1 197 ? 8.802 3.712 11.616 1.00 94.25 197 ILE A O 1
ATOM 1304 N N . ASP A 1 198 ? 6.568 3.493 11.838 1.00 89.75 198 ASP A N 1
ATOM 1305 C CA . ASP A 1 198 ? 6.557 2.477 12.883 1.00 89.75 198 ASP A CA 1
ATOM 1306 C C . ASP A 1 198 ? 5.761 1.277 12.368 1.00 89.75 198 ASP A C 1
ATOM 1308 O O . ASP A 1 198 ? 4.553 1.371 12.124 1.00 89.75 198 ASP A O 1
ATOM 1312 N N . MET A 1 199 ? 6.436 0.146 12.161 1.00 93.06 199 MET A N 1
ATOM 1313 C CA . MET A 1 199 ? 5.808 -1.048 11.601 1.00 93.06 199 MET A CA 1
ATOM 1314 C C . MET A 1 199 ? 6.123 -2.334 12.360 1.00 93.06 199 MET A C 1
ATOM 1316 O O . MET A 1 199 ? 7.238 -2.539 12.833 1.00 93.06 199 MET A O 1
ATOM 1320 N N . ALA A 1 200 ? 5.140 -3.229 12.437 1.00 89.12 200 ALA A N 1
ATOM 1321 C CA . ALA A 1 200 ? 5.251 -4.499 13.138 1.00 89.12 200 ALA A CA 1
ATOM 1322 C C . ALA A 1 200 ? 4.568 -5.643 12.373 1.00 89.12 200 ALA A C 1
ATOM 1324 O O . ALA A 1 200 ? 3.361 -5.615 12.136 1.00 89.12 200 ALA A O 1
ATOM 1325 N N . ALA A 1 201 ? 5.341 -6.680 12.047 1.00 90.81 201 ALA A N 1
ATOM 1326 C CA . ALA A 1 201 ? 4.875 -7.989 11.601 1.00 90.81 201 ALA A CA 1
ATOM 1327 C C . ALA A 1 201 ? 4.966 -8.970 12.779 1.00 90.81 201 ALA A C 1
ATOM 1329 O O . ALA A 1 201 ? 6.008 -9.581 13.021 1.00 90.81 201 ALA A O 1
ATOM 1330 N N . THR A 1 202 ? 3.893 -9.077 13.567 1.00 86.12 202 THR A N 1
ATOM 1331 C CA . THR A 1 202 ? 3.928 -9.761 14.871 1.00 86.12 202 THR A CA 1
ATOM 1332 C C . THR A 1 202 ? 3.959 -11.277 14.784 1.00 86.12 202 THR A C 1
ATOM 1334 O O . THR A 1 202 ? 4.353 -11.942 15.738 1.00 86.12 202 THR A O 1
ATOM 1337 N N . ASN A 1 203 ? 3.561 -11.828 13.643 1.00 86.19 203 ASN A N 1
ATOM 1338 C CA . ASN A 1 203 ? 3.652 -13.250 13.348 1.00 86.19 203 ASN A CA 1
ATOM 1339 C C . ASN A 1 203 ? 4.037 -13.453 11.875 1.00 86.19 203 ASN A C 1
ATOM 1341 O O . ASN A 1 203 ? 3.333 -14.097 11.098 1.00 86.19 203 ASN A O 1
ATOM 1345 N N . GLY A 1 204 ? 5.142 -12.831 11.465 1.00 89.25 204 GLY A N 1
ATOM 1346 C CA . GLY A 1 204 ? 5.592 -12.891 10.086 1.00 89.25 204 GLY A CA 1
ATOM 1347 C C . GLY A 1 204 ? 6.921 -12.201 9.818 1.00 89.25 204 GLY A C 1
ATOM 1348 O O . GLY A 1 204 ? 7.581 -11.653 10.702 1.00 89.25 204 GLY A O 1
ATOM 1349 N N . ASN A 1 205 ? 7.305 -12.259 8.547 1.00 92.38 205 ASN A N 1
ATOM 1350 C CA . ASN A 1 205 ? 8.506 -11.622 8.026 1.00 92.38 205 ASN A CA 1
ATOM 1351 C C . ASN A 1 205 ? 8.192 -10.208 7.528 1.00 92.38 205 ASN A C 1
ATOM 1353 O O . ASN A 1 205 ? 7.062 -9.912 7.136 1.00 92.38 205 ASN A O 1
ATOM 1357 N N . ILE A 1 206 ? 9.231 -9.386 7.424 1.00 97.12 206 ILE A N 1
ATOM 1358 C CA . ILE A 1 206 ? 9.231 -8.210 6.552 1.00 97.12 206 ILE A CA 1
ATOM 1359 C C . ILE A 1 206 ? 10.083 -8.562 5.333 1.00 97.12 206 ILE A C 1
ATOM 1361 O O . ILE A 1 206 ? 11.229 -8.988 5.467 1.00 97.12 206 ILE A O 1
ATOM 1365 N N . THR A 1 207 ? 9.529 -8.455 4.128 1.00 97.69 207 THR A N 1
ATOM 1366 C CA . THR A 1 207 ? 10.234 -8.819 2.891 1.00 97.69 207 THR A CA 1
ATOM 1367 C C . THR A 1 207 ? 10.092 -7.731 1.840 1.00 97.69 207 THR A C 1
ATOM 1369 O O . THR A 1 207 ? 8.980 -7.327 1.507 1.00 97.69 207 THR A O 1
ATOM 1372 N N . VAL A 1 208 ? 11.225 -7.298 1.285 1.00 98.25 208 VAL A N 1
ATOM 1373 C CA . VAL A 1 208 ? 11.299 -6.332 0.187 1.00 98.25 208 VAL A CA 1
ATOM 1374 C C . VAL A 1 208 ? 11.956 -7.001 -1.019 1.00 98.25 208 VAL A C 1
ATOM 1376 O O . VAL A 1 208 ? 13.101 -7.449 -0.942 1.00 98.25 208 VAL A O 1
ATOM 1379 N N . THR A 1 209 ? 11.235 -7.091 -2.136 1.00 97.69 209 THR A N 1
ATOM 1380 C CA . THR A 1 209 ? 11.672 -7.807 -3.345 1.00 97.69 209 THR A CA 1
ATOM 1381 C C . THR A 1 209 ? 11.604 -6.907 -4.568 1.00 97.69 209 THR A C 1
ATOM 1383 O O . THR A 1 209 ? 10.521 -6.530 -5.010 1.00 97.69 209 THR A O 1
ATOM 1386 N N . GLY A 1 210 ? 12.762 -6.583 -5.136 1.00 95.56 210 GLY A N 1
ATOM 1387 C CA . GLY A 1 210 ? 12.868 -5.798 -6.360 1.00 95.56 210 GLY A CA 1
ATOM 1388 C C . GLY A 1 210 ? 12.379 -6.582 -7.573 1.00 95.56 210 GLY A C 1
ATOM 1389 O O . GLY A 1 210 ? 12.318 -7.813 -7.560 1.00 95.56 210 GLY A O 1
ATOM 1390 N N . GLY A 1 211 ? 12.050 -5.878 -8.649 1.00 94.88 211 GLY A N 1
ATOM 1391 C CA . GLY A 1 211 ? 11.617 -6.493 -9.895 1.00 94.88 211 GLY A CA 1
ATOM 1392 C C . GLY A 1 211 ? 12.788 -7.025 -10.717 1.00 94.88 211 GLY A C 1
ATOM 1393 O O . GLY A 1 211 ? 13.954 -6.679 -10.510 1.00 94.88 211 GLY A O 1
ATOM 1394 N N . THR A 1 212 ? 12.479 -7.862 -11.701 1.00 92.94 212 THR A N 1
ATOM 1395 C CA . THR A 1 212 ? 13.478 -8.448 -12.614 1.00 92.94 212 THR A CA 1
ATOM 1396 C C . THR A 1 212 ? 14.034 -7.450 -13.638 1.00 92.94 212 THR A C 1
ATOM 1398 O O . THR A 1 212 ? 14.987 -7.769 -14.345 1.00 92.94 212 THR A O 1
ATOM 1401 N N . VAL A 1 213 ? 13.483 -6.232 -13.696 1.00 93.94 213 VAL A N 1
ATOM 1402 C CA . VAL A 1 213 ? 13.839 -5.174 -14.652 1.00 93.94 213 VAL A CA 1
ATOM 1403 C C . VAL A 1 213 ? 14.294 -3.917 -13.911 1.00 93.94 213 VAL A C 1
ATOM 1405 O O . VAL A 1 213 ? 13.709 -3.543 -12.896 1.00 93.94 213 VAL A O 1
ATOM 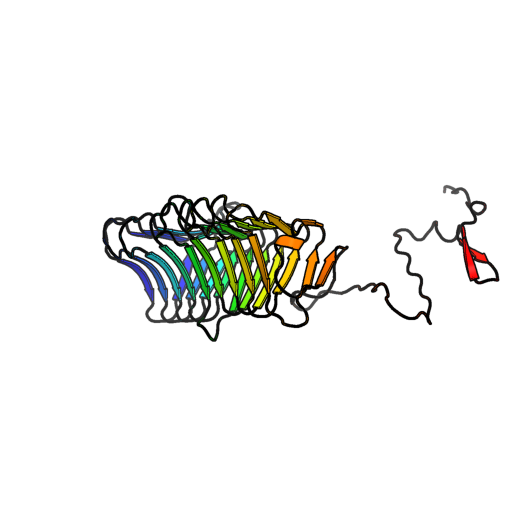1408 N N . ALA A 1 214 ? 15.318 -3.236 -14.432 1.00 94.50 214 ALA A N 1
ATOM 1409 C CA . ALA A 1 214 ? 15.784 -1.960 -13.890 1.00 94.50 214 ALA A CA 1
ATOM 1410 C C . ALA A 1 214 ? 14.640 -0.930 -13.812 1.00 94.50 214 ALA A C 1
ATOM 1412 O O . ALA A 1 214 ? 13.863 -0.776 -14.753 1.00 94.50 214 ALA A O 1
ATOM 1413 N N . GLY A 1 215 ? 14.536 -0.229 -12.681 1.00 90.88 215 GLY A N 1
ATOM 1414 C CA . GLY A 1 215 ? 13.455 0.724 -12.399 1.00 90.88 215 GLY A CA 1
ATOM 1415 C C . GLY A 1 215 ? 12.230 0.119 -11.704 1.00 90.88 215 GLY A C 1
ATOM 1416 O O . GLY A 1 215 ? 11.497 0.857 -11.055 1.00 90.88 215 GLY A O 1
ATOM 1417 N N . ALA A 1 216 ? 12.042 -1.206 -11.743 1.00 96.50 216 ALA A N 1
ATOM 1418 C CA . ALA A 1 216 ? 10.999 -1.899 -10.984 1.00 96.50 216 ALA A CA 1
ATOM 1419 C C . ALA A 1 216 ? 11.385 -1.993 -9.493 1.00 96.50 216 ALA A C 1
ATOM 1421 O O . ALA A 1 216 ? 11.763 -3.054 -8.993 1.00 96.50 216 ALA A O 1
ATOM 1422 N N . THR A 1 217 ? 11.366 -0.859 -8.799 1.00 97.00 217 THR A N 1
ATOM 1423 C CA . THR A 1 217 ? 11.867 -0.725 -7.427 1.00 97.00 217 THR A CA 1
ATOM 1424 C C . THR A 1 217 ? 10.845 -1.185 -6.394 1.00 97.00 217 THR A C 1
ATOM 1426 O O . THR A 1 217 ? 9.655 -0.867 -6.485 1.00 97.00 217 THR A O 1
ATOM 1429 N N . ALA A 1 218 ? 11.327 -1.899 -5.376 1.00 98.31 218 ALA A N 1
ATOM 1430 C CA . ALA A 1 218 ? 10.581 -2.181 -4.156 1.00 98.31 218 ALA A CA 1
ATOM 1431 C C . ALA A 1 218 ? 11.245 -1.485 -2.967 1.00 98.31 218 ALA A C 1
ATOM 1433 O O . ALA A 1 218 ? 12.467 -1.561 -2.815 1.00 98.31 218 ALA A O 1
ATOM 1434 N N . GLY A 1 219 ? 10.460 -0.806 -2.131 1.00 97.94 219 GLY A N 1
ATOM 1435 C CA . GLY A 1 219 ? 11.031 0.076 -1.119 1.00 97.94 219 GLY A CA 1
ATOM 1436 C C . GLY A 1 219 ? 10.165 0.316 0.109 1.00 97.94 219 GLY A C 1
ATOM 1437 O O . GLY A 1 219 ? 8.953 0.486 -0.000 1.00 97.94 219 GLY A O 1
ATOM 1438 N N . ILE A 1 220 ? 10.818 0.405 1.268 1.00 98.25 220 ILE A N 1
ATOM 1439 C CA . ILE A 1 220 ? 10.264 0.998 2.494 1.00 98.25 220 ILE A CA 1
ATOM 1440 C C . ILE A 1 220 ? 11.098 2.240 2.814 1.00 98.25 220 ILE A C 1
ATOM 1442 O O . ILE A 1 220 ? 12.272 2.126 3.151 1.00 98.25 220 ILE A O 1
ATOM 1446 N N . LEU A 1 221 ? 10.530 3.429 2.646 1.00 96.56 221 LEU A N 1
ATOM 1447 C CA . LEU A 1 221 ? 11.261 4.692 2.586 1.00 96.56 221 LEU A CA 1
ATOM 1448 C C . LEU A 1 221 ? 10.745 5.662 3.655 1.00 96.56 221 LEU A C 1
ATOM 1450 O O . LEU A 1 221 ? 9.700 6.285 3.486 1.00 96.56 221 LEU A O 1
ATOM 1454 N N . ALA A 1 222 ? 11.498 5.818 4.740 1.00 93.56 222 ALA A N 1
ATOM 1455 C CA . ALA A 1 222 ? 11.274 6.853 5.741 1.00 93.56 222 ALA A CA 1
ATOM 1456 C C . ALA A 1 222 ? 12.217 8.041 5.495 1.00 93.56 222 ALA A C 1
ATOM 1458 O O . ALA A 1 222 ? 13.428 7.856 5.358 1.00 93.56 222 ALA A O 1
ATOM 1459 N N . THR A 1 223 ? 11.697 9.270 5.468 1.00 90.94 223 THR A N 1
ATOM 1460 C CA . THR A 1 223 ? 12.559 10.472 5.407 1.00 90.94 223 THR A CA 1
ATOM 1461 C C . THR A 1 223 ? 13.094 10.885 6.783 1.00 90.94 223 THR A C 1
ATOM 1463 O O . THR A 1 223 ? 14.139 11.528 6.873 1.00 90.94 223 THR A O 1
ATOM 1466 N N . GLY A 1 224 ? 12.403 10.479 7.848 1.00 88.12 224 GLY A N 1
ATOM 1467 C CA . GLY A 1 224 ? 12.738 10.637 9.258 1.00 88.12 224 GLY A CA 1
ATOM 1468 C C . GLY A 1 224 ? 13.074 9.293 9.903 1.00 88.12 224 GLY A C 1
ATOM 1469 O O . GLY A 1 224 ? 14.020 8.629 9.475 1.00 88.12 224 GLY A O 1
ATOM 1470 N N . THR A 1 225 ? 12.331 8.912 10.951 1.00 86.25 225 THR A N 1
ATOM 1471 C CA . THR A 1 225 ? 12.602 7.678 11.706 1.00 86.25 225 THR A CA 1
ATOM 1472 C C . THR A 1 225 ? 11.956 6.451 11.080 1.00 86.25 225 THR A C 1
ATOM 1474 O O . THR A 1 225 ? 10.836 6.516 10.571 1.00 86.25 225 THR A O 1
ATOM 1477 N N . LEU A 1 226 ? 12.638 5.315 11.199 1.00 90.44 226 LEU A N 1
ATOM 1478 C CA . LEU A 1 226 ? 12.098 3.999 10.884 1.00 90.44 226 LEU A CA 1
ATOM 1479 C C . LEU A 1 226 ? 12.293 3.074 12.082 1.00 90.44 226 LEU A C 1
ATOM 1481 O O . LEU A 1 226 ? 13.430 2.765 12.444 1.00 90.44 226 LEU A O 1
ATOM 1485 N N . ASN A 1 227 ? 11.188 2.605 12.657 1.00 88.25 227 ASN A N 1
ATOM 1486 C CA . ASN A 1 227 ? 11.186 1.484 13.583 1.00 88.25 227 ASN A CA 1
ATOM 1487 C C . ASN A 1 227 ? 10.434 0.310 12.964 1.00 88.25 227 ASN A C 1
ATOM 1489 O O . ASN A 1 227 ? 9.296 0.443 12.508 1.00 88.25 227 ASN A O 1
ATOM 1493 N N . ALA A 1 228 ? 11.082 -0.849 12.943 1.00 89.12 228 ALA A N 1
ATOM 1494 C CA . ALA A 1 228 ? 10.506 -2.062 12.390 1.00 89.12 228 ALA A CA 1
ATOM 1495 C C . ALA A 1 228 ? 10.654 -3.230 13.361 1.00 89.12 228 ALA A C 1
ATOM 1497 O O . ALA A 1 228 ? 11.713 -3.445 13.951 1.00 89.12 228 ALA A O 1
ATOM 1498 N N . TYR A 1 229 ? 9.591 -4.015 13.473 1.00 87.81 229 TYR A N 1
ATOM 1499 C CA . TYR A 1 229 ? 9.583 -5.282 14.180 1.00 87.81 229 TYR A CA 1
ATOM 1500 C C . TYR A 1 229 ? 9.120 -6.402 13.251 1.00 87.81 229 TYR A C 1
ATOM 1502 O O . TYR A 1 229 ? 8.078 -6.288 12.604 1.00 87.81 229 TYR A O 1
ATOM 1510 N N . ALA A 1 230 ? 9.870 -7.499 13.217 1.00 88.75 230 ALA A N 1
ATOM 1511 C CA . ALA A 1 230 ? 9.449 -8.744 12.589 1.00 88.75 230 ALA A CA 1
ATOM 1512 C C . ALA A 1 230 ? 9.658 -9.893 13.573 1.00 88.75 230 ALA A C 1
ATOM 1514 O O . ALA A 1 230 ? 10.769 -10.093 14.064 1.00 88.75 230 ALA A O 1
ATOM 1515 N N . SER A 1 231 ? 8.618 -10.681 13.841 1.00 85.56 231 SER A N 1
ATOM 1516 C CA . SER A 1 231 ? 8.794 -11.906 14.628 1.00 85.56 231 SER A CA 1
ATOM 1517 C C . SER A 1 231 ? 9.610 -12.959 13.872 1.00 85.56 231 SER A C 1
ATOM 1519 O O . SER A 1 231 ? 10.272 -13.790 14.487 1.00 85.56 231 SER A O 1
ATOM 1521 N N . GLY A 1 232 ? 9.581 -12.909 12.539 1.00 86.50 232 GLY A N 1
ATOM 1522 C CA . GLY A 1 232 ? 10.423 -13.710 11.665 1.00 86.50 232 GLY A CA 1
ATOM 1523 C C . GLY A 1 232 ? 11.636 -12.942 11.140 1.00 86.50 232 GLY A C 1
ATOM 1524 O O . GLY A 1 232 ? 12.301 -12.189 11.850 1.00 86.50 232 GLY A O 1
ATOM 1525 N N . ASN A 1 233 ? 11.945 -13.169 9.868 1.00 85.00 233 ASN A N 1
ATOM 1526 C CA . ASN A 1 233 ? 13.091 -12.581 9.185 1.00 85.00 233 ASN A CA 1
ATOM 1527 C C . ASN A 1 233 ? 12.779 -11.183 8.636 1.00 85.00 233 ASN A C 1
ATOM 1529 O O . ASN A 1 233 ? 11.644 -10.878 8.258 1.00 85.00 233 ASN A O 1
ATOM 1533 N N . LEU A 1 234 ? 13.835 -10.391 8.465 1.00 90.75 234 LEU A N 1
ATOM 1534 C CA . LEU A 1 234 ? 13.866 -9.285 7.513 1.00 90.75 234 LEU A CA 1
ATOM 1535 C C . LEU A 1 234 ? 14.636 -9.743 6.274 1.00 90.75 234 LEU A C 1
ATOM 1537 O O . LEU A 1 234 ? 15.763 -10.216 6.403 1.00 90.75 234 LEU A O 1
ATOM 1541 N N . ALA A 1 235 ? 14.050 -9.622 5.085 1.00 88.69 235 ALA A N 1
ATOM 1542 C CA . ALA A 1 235 ? 14.665 -10.093 3.846 1.00 88.69 235 ALA A CA 1
ATOM 1543 C C . ALA A 1 235 ? 14.635 -9.043 2.730 1.00 88.69 235 ALA A C 1
ATOM 1545 O O . ALA A 1 235 ? 13.586 -8.478 2.422 1.00 88.69 235 ALA A O 1
ATOM 1546 N N . PHE A 1 236 ? 15.784 -8.855 2.078 1.00 88.94 236 PHE A N 1
ATOM 1547 C CA . PHE A 1 236 ? 15.947 -8.045 0.873 1.00 88.94 236 PHE A CA 1
ATOM 1548 C C . PHE A 1 236 ? 16.364 -8.923 -0.302 1.00 88.94 236 PHE A C 1
ATOM 1550 O O . PHE A 1 236 ? 17.379 -9.619 -0.241 1.00 88.94 236 PHE A O 1
ATOM 1557 N N . ILE A 1 237 ? 15.597 -8.862 -1.388 1.00 91.69 237 ILE A N 1
ATOM 1558 C CA . ILE A 1 237 ? 15.849 -9.607 -2.625 1.00 91.69 237 ILE A CA 1
ATOM 1559 C C . ILE A 1 237 ? 16.014 -8.577 -3.753 1.00 91.69 237 ILE A C 1
ATOM 1561 O O . ILE A 1 237 ? 15.024 -8.185 -4.373 1.00 91.69 237 ILE A O 1
ATOM 1565 N N . PRO A 1 238 ? 17.239 -8.062 -3.986 1.00 81.44 238 PRO A N 1
ATOM 1566 C CA . PRO A 1 238 ? 17.424 -6.826 -4.743 1.00 81.44 238 PRO A CA 1
ATOM 1567 C C . PRO A 1 238 ? 17.134 -6.916 -6.246 1.00 81.44 238 PRO A C 1
ATOM 1569 O O . PRO A 1 238 ? 16.742 -5.897 -6.802 1.00 81.44 238 PRO A O 1
ATOM 1572 N N . ASN A 1 239 ? 17.240 -8.081 -6.900 1.00 88.44 239 ASN A N 1
ATOM 1573 C CA . ASN A 1 239 ? 17.049 -8.252 -8.357 1.00 88.44 239 ASN A CA 1
ATOM 1574 C C . ASN A 1 239 ? 17.642 -7.085 -9.201 1.00 88.44 239 ASN A C 1
ATOM 1576 O O . ASN A 1 239 ? 18.558 -6.395 -8.757 1.00 88.44 239 ASN A O 1
ATOM 1580 N N . ALA A 1 240 ? 17.199 -6.878 -10.446 1.00 89.00 240 ALA A N 1
ATOM 1581 C CA . ALA A 1 240 ? 17.687 -5.761 -11.269 1.00 89.00 240 ALA A CA 1
ATOM 1582 C C . ALA A 1 240 ? 17.013 -4.423 -10.914 1.00 89.00 240 ALA A C 1
ATOM 1584 O O . ALA A 1 240 ? 17.575 -3.358 -11.163 1.00 89.00 240 ALA A O 1
ATOM 1585 N N . GLY A 1 241 ? 15.795 -4.473 -10.367 1.00 88.19 241 GLY A N 1
ATOM 1586 C CA . GLY A 1 241 ? 14.993 -3.300 -10.028 1.00 88.19 241 GLY A CA 1
ATOM 1587 C C . GLY A 1 241 ? 15.380 -2.618 -8.716 1.00 88.19 241 GLY A C 1
ATOM 1588 O O . GLY A 1 241 ? 15.067 -1.445 -8.545 1.00 88.19 241 GLY A O 1
ATOM 1589 N N . GLY A 1 242 ? 16.087 -3.311 -7.822 1.00 91.25 242 GLY A N 1
ATOM 1590 C CA . GLY A 1 242 ? 16.453 -2.823 -6.495 1.00 91.25 242 GLY A CA 1
ATOM 1591 C C . GLY A 1 242 ? 15.394 -3.132 -5.433 1.00 91.25 242 GLY A C 1
ATOM 1592 O O . GLY A 1 242 ? 14.190 -2.994 -5.663 1.00 91.25 242 GLY A O 1
ATOM 1593 N N . ALA A 1 243 ? 15.863 -3.530 -4.250 1.00 92.75 243 ALA A N 1
ATOM 1594 C CA . ALA A 1 243 ? 15.060 -3.697 -3.042 1.00 92.75 243 ALA A CA 1
ATOM 1595 C C . ALA A 1 243 ? 15.744 -2.960 -1.899 1.00 92.75 243 ALA A C 1
ATOM 1597 O O . ALA A 1 243 ? 16.875 -3.309 -1.554 1.00 92.75 243 ALA A O 1
ATOM 1598 N N . THR A 1 244 ? 15.080 -1.963 -1.320 1.00 92.31 244 THR A N 1
ATOM 1599 C CA . THR A 1 244 ? 15.695 -1.150 -0.267 1.00 92.31 244 THR A CA 1
ATOM 1600 C C . THR A 1 244 ? 14.759 -0.874 0.899 1.00 92.31 244 THR A C 1
ATOM 1602 O O . THR A 1 244 ? 13.537 -0.834 0.774 1.00 92.31 244 THR A O 1
ATOM 1605 N N . MET A 1 245 ? 15.354 -0.631 2.055 1.00 94.38 245 MET A N 1
ATOM 1606 C CA . MET A 1 245 ? 14.721 0.046 3.170 1.00 94.38 245 MET A CA 1
ATOM 1607 C C . MET A 1 245 ? 15.624 1.208 3.560 1.00 94.38 245 MET A C 1
ATOM 1609 O O . MET A 1 245 ? 16.798 1.019 3.884 1.00 94.38 245 MET A O 1
ATOM 1613 N N . THR A 1 246 ? 15.074 2.411 3.478 1.00 91.94 246 THR A N 1
ATOM 1614 C CA . THR A 1 246 ? 15.814 3.653 3.666 1.00 91.94 246 THR A CA 1
ATOM 1615 C C . THR A 1 246 ? 15.231 4.413 4.840 1.00 91.94 246 THR A C 1
ATOM 1617 O O . THR A 1 246 ? 14.013 4.541 4.943 1.00 91.94 246 THR A O 1
ATOM 1620 N N . ALA A 1 247 ? 16.100 4.940 5.694 1.00 87.00 247 ALA A N 1
ATOM 1621 C CA . ALA A 1 247 ? 15.727 5.864 6.754 1.00 87.00 247 ALA A CA 1
ATOM 1622 C C . ALA A 1 247 ? 16.595 7.124 6.688 1.00 87.00 247 ALA A C 1
ATOM 1624 O O . ALA A 1 247 ? 17.745 7.084 6.237 1.00 87.00 247 ALA A O 1
ATOM 1625 N N . GLY A 1 248 ? 16.049 8.247 7.154 1.00 81.38 248 GLY A N 1
ATOM 1626 C CA . GLY A 1 248 ? 16.805 9.484 7.296 1.00 81.38 248 GLY A CA 1
ATOM 1627 C C . GLY A 1 248 ? 17.959 9.339 8.291 1.00 81.38 248 GLY A C 1
ATOM 1628 O O . GLY A 1 248 ? 17.997 8.426 9.118 1.00 81.38 248 GLY A O 1
ATOM 1629 N N . ALA A 1 249 ? 18.901 10.286 8.254 1.00 66.69 249 ALA A N 1
ATOM 1630 C CA . ALA A 1 249 ? 20.105 10.292 9.096 1.00 66.69 249 ALA A CA 1
ATOM 1631 C C . ALA A 1 249 ? 19.842 10.550 10.600 1.00 66.69 249 ALA A C 1
ATOM 1633 O O . ALA A 1 249 ? 20.773 10.864 11.342 1.00 66.69 249 ALA A O 1
ATOM 1634 N N . ALA A 1 250 ? 18.592 10.440 11.056 1.00 65.38 250 ALA A N 1
ATOM 1635 C CA . ALA A 1 250 ? 18.219 10.628 12.449 1.00 65.38 250 ALA A CA 1
ATOM 1636 C C . ALA A 1 250 ? 18.911 9.598 13.361 1.00 65.38 250 ALA A C 1
ATOM 1638 O O . ALA A 1 250 ? 19.157 8.453 12.980 1.00 65.38 250 ALA A O 1
ATOM 1639 N N . THR A 1 251 ? 19.225 10.005 14.590 1.00 53.47 251 THR A N 1
ATOM 1640 C CA . THR A 1 251 ? 19.737 9.103 15.625 1.00 53.47 251 THR A CA 1
ATOM 1641 C C . THR A 1 251 ? 18.591 8.248 16.170 1.00 53.47 251 THR A C 1
ATOM 1643 O O . THR A 1 251 ? 17.630 8.809 16.691 1.00 53.47 251 THR A O 1
ATOM 1646 N N . GLY A 1 252 ? 18.702 6.916 16.095 1.00 61.84 252 GLY A N 1
ATOM 1647 C CA . GLY A 1 252 ? 17.778 5.995 16.776 1.00 61.84 252 GLY A CA 1
ATOM 1648 C C . GLY A 1 252 ? 16.775 5.236 15.900 1.00 61.84 252 GLY A C 1
ATOM 1649 O O . GLY A 1 252 ? 15.684 4.961 16.385 1.00 61.84 252 GLY A O 1
ATOM 1650 N N . ASN A 1 253 ? 17.113 4.875 14.654 1.00 78.94 253 ASN A N 1
ATOM 1651 C CA . ASN A 1 253 ? 16.303 3.914 13.888 1.00 78.94 253 ASN A CA 1
ATOM 1652 C C . ASN A 1 253 ? 16.580 2.492 14.374 1.00 78.94 253 ASN A C 1
ATOM 1654 O O . ASN A 1 253 ? 17.738 2.059 14.392 1.00 78.94 253 ASN A O 1
ATOM 1658 N N . ASN A 1 254 ? 15.529 1.763 14.734 1.00 82.56 254 ASN A N 1
ATOM 1659 C CA . ASN A 1 254 ? 15.659 0.442 15.335 1.00 82.56 254 ASN A CA 1
ATOM 1660 C C . ASN A 1 254 ? 14.937 -0.614 14.505 1.00 82.56 254 ASN A C 1
ATOM 1662 O O . ASN A 1 254 ? 13.774 -0.462 14.137 1.00 82.56 254 ASN A O 1
ATOM 1666 N N . ILE A 1 255 ? 15.623 -1.723 14.262 1.00 84.25 255 ILE A N 1
ATOM 1667 C CA . ILE A 1 255 ? 15.041 -2.924 13.680 1.00 84.25 255 ILE A CA 1
ATOM 1668 C C . ILE A 1 255 ? 15.194 -4.041 14.706 1.00 84.25 255 ILE A C 1
ATOM 1670 O O . ILE A 1 255 ? 16.309 -4.373 15.102 1.00 84.25 255 ILE A O 1
ATOM 1674 N N . SER A 1 256 ? 14.077 -4.629 15.119 1.00 82.50 256 SER A N 1
ATOM 1675 C CA . SER A 1 256 ? 14.065 -5.792 16.000 1.00 82.50 256 SER A CA 1
ATOM 1676 C C . SER A 1 256 ? 13.545 -7.016 15.260 1.00 82.50 256 SER A C 1
ATOM 1678 O O . SER A 1 256 ? 12.481 -6.972 14.638 1.00 82.50 256 SER A O 1
ATOM 1680 N N . LEU A 1 257 ? 14.312 -8.104 15.322 1.00 79.25 257 LEU A N 1
ATOM 1681 C CA . LEU A 1 257 ? 14.051 -9.333 14.581 1.00 79.25 257 LEU A CA 1
ATOM 1682 C C . LEU A 1 257 ? 14.023 -10.531 15.530 1.00 79.25 257 LEU A C 1
ATOM 1684 O O . LEU A 1 257 ? 14.972 -10.753 16.285 1.00 79.25 257 LEU A O 1
ATOM 1688 N N . GLY A 1 258 ? 12.965 -11.338 15.437 1.00 69.94 258 GLY A N 1
ATOM 1689 C CA . GLY A 1 258 ? 12.949 -12.683 16.018 1.00 69.94 258 GLY A CA 1
ATOM 1690 C C . GLY A 1 258 ? 13.727 -13.702 15.175 1.00 69.94 258 GLY A C 1
ATOM 1691 O O . GLY A 1 258 ? 14.172 -14.721 15.698 1.00 69.94 258 GLY A O 1
ATOM 1692 N N . GLY A 1 259 ? 13.928 -13.413 13.884 1.00 73.12 259 GLY A N 1
ATOM 1693 C CA . GLY A 1 259 ? 14.725 -14.203 12.948 1.00 73.12 259 GLY A CA 1
ATOM 1694 C C . GLY A 1 259 ? 15.990 -13.492 12.451 1.00 73.12 259 GLY A C 1
ATOM 1695 O O . GLY A 1 259 ? 16.603 -12.679 13.139 1.00 73.12 259 GLY A O 1
ATOM 1696 N N . ASN A 1 260 ? 16.396 -13.819 11.224 1.00 74.62 260 ASN A N 1
ATOM 1697 C CA . ASN A 1 260 ? 17.621 -13.325 10.596 1.00 74.62 260 ASN A CA 1
ATOM 1698 C C . ASN A 1 260 ? 17.383 -12.081 9.730 1.00 74.62 260 ASN A C 1
ATOM 1700 O O . ASN A 1 260 ? 16.313 -11.893 9.149 1.00 74.62 260 ASN A O 1
ATOM 1704 N N . CYS A 1 261 ? 18.441 -11.286 9.564 1.00 83.75 261 CYS A N 1
ATOM 1705 C CA . CYS A 1 261 ? 18.521 -10.221 8.567 1.00 83.75 261 CYS A CA 1
ATOM 1706 C C . CYS A 1 261 ? 19.193 -10.762 7.291 1.00 83.75 261 CYS A C 1
ATOM 1708 O O . CYS A 1 261 ? 20.397 -11.016 7.276 1.00 83.75 261 CYS A O 1
ATOM 1710 N N . ILE A 1 262 ? 18.430 -10.955 6.216 1.00 80.62 262 ILE A N 1
ATOM 1711 C CA . ILE A 1 262 ? 18.883 -11.535 4.945 1.00 80.62 262 ILE A CA 1
ATOM 1712 C C . ILE A 1 262 ? 19.006 -10.420 3.901 1.00 80.62 262 ILE A C 1
ATOM 1714 O O . ILE A 1 262 ? 18.050 -9.697 3.637 1.00 80.62 262 ILE A O 1
ATOM 1718 N N . GLY A 1 263 ? 20.183 -10.268 3.286 1.00 72.81 263 GLY A N 1
ATOM 1719 C CA . GLY A 1 263 ? 20.415 -9.250 2.247 1.00 72.81 263 GLY A CA 1
ATOM 1720 C C . GLY A 1 263 ? 20.553 -7.811 2.768 1.00 72.81 263 GLY A C 1
ATOM 1721 O O . GLY A 1 263 ? 20.631 -6.871 1.981 1.00 72.81 263 GLY A O 1
ATOM 1722 N N . CYS A 1 264 ? 20.633 -7.618 4.087 1.00 78.94 264 CYS A N 1
ATOM 1723 C CA . CYS A 1 264 ? 20.596 -6.296 4.717 1.00 78.94 264 CYS A CA 1
ATOM 1724 C C . CYS A 1 264 ? 21.784 -5.389 4.367 1.00 78.94 264 CYS A C 1
ATOM 1726 O O . CYS A 1 264 ? 21.597 -4.184 4.246 1.00 78.94 264 CYS A O 1
ATOM 1728 N N . ALA A 1 265 ? 22.973 -5.950 4.110 1.00 72.50 265 ALA A N 1
ATOM 1729 C CA . ALA A 1 265 ? 24.148 -5.173 3.698 1.00 72.50 265 ALA A CA 1
ATOM 1730 C C . ALA A 1 265 ? 23.958 -4.423 2.362 1.00 72.50 265 ALA A C 1
ATOM 1732 O O . ALA A 1 265 ? 24.619 -3.417 2.134 1.00 72.50 265 ALA A O 1
ATOM 1733 N N . GLY A 1 266 ? 23.073 -4.912 1.483 1.00 69.44 266 GLY A N 1
ATOM 1734 C CA . GLY A 1 266 ? 22.743 -4.259 0.210 1.00 69.44 266 GLY A CA 1
ATOM 1735 C C . GLY A 1 266 ? 21.372 -3.579 0.184 1.00 69.44 266 GLY A C 1
ATOM 1736 O O . GLY A 1 266 ? 21.107 -2.804 -0.729 1.00 69.44 266 GLY A O 1
ATOM 1737 N N . GLY A 1 267 ? 20.501 -3.881 1.152 1.00 72.50 267 GLY A N 1
ATOM 1738 C CA . GLY A 1 267 ? 19.131 -3.369 1.206 1.00 72.50 267 GLY A CA 1
ATOM 1739 C C . GLY A 1 267 ? 18.917 -2.216 2.186 1.00 72.50 267 GLY A C 1
ATOM 1740 O O . GLY A 1 267 ? 18.033 -1.397 1.955 1.00 72.50 267 GLY A O 1
ATOM 1741 N N . LEU A 1 268 ? 19.703 -2.119 3.263 1.00 84.69 268 LEU A N 1
ATOM 1742 C CA . LEU A 1 268 ? 19.551 -1.065 4.268 1.00 84.69 268 LEU A CA 1
ATOM 1743 C C . LEU A 1 268 ? 20.372 0.173 3.906 1.00 84.69 268 LEU A C 1
ATOM 1745 O O . LEU A 1 268 ? 21.586 0.096 3.735 1.00 84.69 268 LEU A O 1
ATOM 1749 N N . ILE A 1 269 ? 19.707 1.326 3.835 1.00 83.81 269 ILE A N 1
ATOM 1750 C CA . ILE A 1 269 ? 20.331 2.620 3.540 1.00 83.81 269 ILE A CA 1
ATOM 1751 C C . ILE A 1 269 ? 20.014 3.601 4.672 1.00 83.81 269 ILE A C 1
ATOM 1753 O O . ILE A 1 269 ? 18.864 3.992 4.863 1.00 83.81 269 ILE A O 1
ATOM 1757 N N . GLY A 1 270 ? 21.035 4.003 5.428 1.00 79.44 270 GLY A N 1
ATOM 1758 C CA . GLY A 1 270 ? 20.902 4.900 6.580 1.00 79.44 270 GLY A CA 1
ATOM 1759 C C . GLY A 1 270 ? 21.556 4.339 7.843 1.00 79.44 270 GLY A C 1
ATOM 1760 O O . GLY A 1 270 ? 22.273 3.340 7.798 1.00 79.44 270 GLY A O 1
ATOM 1761 N N . ASN A 1 271 ? 21.311 4.997 8.976 1.00 77.25 271 ASN A N 1
ATOM 1762 C CA . ASN A 1 271 ? 21.832 4.581 10.278 1.00 77.25 271 ASN A CA 1
ATOM 1763 C C . ASN A 1 271 ? 20.806 3.682 10.971 1.00 77.25 271 ASN A C 1
ATOM 1765 O O . ASN A 1 271 ? 19.772 4.190 11.402 1.00 77.25 271 ASN A O 1
ATOM 1769 N N . PHE A 1 272 ? 21.091 2.385 11.096 1.00 78.94 272 PHE A N 1
ATOM 1770 C CA . PHE A 1 272 ? 20.213 1.413 11.755 1.00 78.94 272 PHE A CA 1
ATOM 1771 C C . PHE A 1 272 ? 20.916 0.720 12.916 1.00 78.94 272 PHE A C 1
ATOM 1773 O O . PHE A 1 272 ? 22.078 0.331 12.806 1.00 78.94 272 PHE A O 1
ATOM 1780 N N . ASN A 1 273 ? 20.173 0.501 13.996 1.00 79.31 273 ASN A N 1
ATOM 1781 C CA . ASN A 1 273 ? 20.518 -0.469 15.021 1.00 79.31 273 ASN A CA 1
ATOM 1782 C C . ASN A 1 273 ? 19.658 -1.723 14.819 1.00 79.31 273 ASN A C 1
ATOM 1784 O O . ASN A 1 273 ? 18.430 -1.626 14.811 1.00 79.31 273 ASN A O 1
ATOM 1788 N N . ILE A 1 274 ? 20.293 -2.880 14.629 1.00 81.44 274 ILE A N 1
ATOM 1789 C CA . ILE A 1 274 ? 19.599 -4.152 14.408 1.00 81.44 274 ILE A CA 1
ATOM 1790 C C . ILE A 1 274 ? 19.835 -5.044 15.617 1.00 81.44 274 ILE A C 1
ATOM 1792 O O . ILE A 1 274 ? 20.974 -5.418 15.898 1.00 81.44 274 ILE A O 1
ATOM 1796 N N . SER A 1 275 ? 18.759 -5.422 16.300 1.00 77.19 275 SER A N 1
ATOM 1797 C CA . SER A 1 275 ? 18.795 -6.411 17.369 1.00 77.19 275 SER A CA 1
ATOM 1798 C C . SER A 1 275 ? 18.193 -7.726 16.878 1.00 77.19 275 SER A C 1
ATOM 1800 O O . SER A 1 275 ? 17.020 -7.806 16.511 1.00 77.19 275 SER A O 1
ATOM 1802 N N . THR A 1 276 ? 19.022 -8.769 16.852 1.00 63.41 276 THR A N 1
ATOM 1803 C CA . THR A 1 276 ? 18.599 -10.152 16.608 1.00 63.41 276 THR A CA 1
ATOM 1804 C C . THR A 1 276 ? 18.653 -10.898 17.937 1.00 63.41 276 THR A C 1
ATOM 1806 O O . THR A 1 276 ? 19.725 -11.027 18.528 1.00 63.41 276 THR A O 1
ATOM 1809 N N . GLY A 1 277 ? 17.512 -11.357 18.435 1.00 51.56 277 GLY A N 1
ATOM 1810 C CA . GLY A 1 277 ? 17.405 -12.036 19.727 1.00 51.56 277 GLY A CA 1
ATOM 1811 C C . GLY A 1 277 ? 15.962 -12.053 20.223 1.00 51.56 277 GLY A C 1
ATOM 1812 O O . GLY A 1 277 ? 15.107 -11.357 19.675 1.00 51.56 277 GLY A O 1
ATOM 1813 N N . LEU A 1 278 ? 15.669 -12.863 21.245 1.00 43.94 278 LEU A N 1
ATOM 1814 C CA . LEU A 1 278 ? 14.331 -12.906 21.838 1.00 43.94 278 LEU A CA 1
ATOM 1815 C C . LEU A 1 278 ? 13.965 -11.532 22.428 1.00 43.94 278 LEU A C 1
ATOM 1817 O O . LEU A 1 278 ? 14.575 -11.079 23.388 1.00 43.94 278 LEU A O 1
ATOM 1821 N N . LEU A 1 279 ? 12.974 -10.919 21.772 1.00 36.94 279 LEU A N 1
ATOM 1822 C CA . LEU A 1 279 ? 12.102 -9.787 22.111 1.00 36.94 279 LEU A CA 1
ATOM 1823 C C . LEU A 1 279 ? 12.669 -8.649 22.992 1.00 36.94 279 LEU A C 1
ATOM 1825 O O . LEU A 1 279 ? 12.834 -8.826 24.197 1.00 36.94 279 LEU A O 1
ATOM 1829 N N . PRO A 1 280 ? 12.743 -7.404 22.481 1.00 34.34 280 PRO A N 1
ATOM 1830 C CA . PRO A 1 280 ? 12.526 -6.234 23.323 1.00 34.34 280 PRO A CA 1
ATOM 1831 C C . PRO A 1 280 ? 11.052 -6.186 23.761 1.00 34.34 280 PRO A C 1
ATOM 1833 O O . PRO A 1 280 ? 10.147 -6.038 22.940 1.00 34.34 280 PRO A O 1
ATOM 1836 N N . VAL A 1 281 ? 10.801 -6.299 25.065 1.00 38.75 281 VAL A N 1
ATOM 1837 C CA . VAL A 1 281 ? 9.478 -6.077 25.667 1.00 38.75 281 VAL A CA 1
ATOM 1838 C C . VAL A 1 281 ? 9.368 -4.617 26.114 1.00 38.75 281 VAL A C 1
ATOM 1840 O O . VAL A 1 281 ? 9.699 -4.326 27.254 1.00 38.75 281 VAL A O 1
ATOM 1843 N N . VAL A 1 282 ? 8.888 -3.698 25.261 1.00 33.09 282 VAL A N 1
ATOM 1844 C CA . VAL A 1 282 ? 8.202 -2.453 25.699 1.00 33.09 282 VAL A CA 1
ATOM 1845 C C . VAL A 1 282 ? 7.340 -1.853 24.560 1.00 33.09 282 VAL A C 1
ATOM 1847 O O . VAL A 1 282 ? 7.493 -2.248 23.407 1.00 33.09 282 VAL A O 1
ATOM 1850 N N . PRO A 1 283 ? 6.347 -0.990 24.846 1.00 37.34 283 PRO A N 1
ATOM 1851 C CA . PRO A 1 283 ? 4.952 -1.211 24.512 1.00 37.34 283 PRO A CA 1
ATOM 1852 C C . PRO A 1 283 ? 4.530 -0.472 23.233 1.00 37.34 283 PRO A C 1
ATOM 1854 O O . PRO A 1 283 ? 4.554 0.757 23.165 1.00 37.34 283 PRO A O 1
ATOM 1857 N N . LEU A 1 284 ? 3.989 -1.213 22.267 1.00 41.34 284 LEU A N 1
ATOM 1858 C CA . LEU A 1 284 ? 2.932 -0.667 21.415 1.00 41.34 284 LEU A CA 1
ATOM 1859 C C . LEU A 1 284 ? 1.776 -0.311 22.358 1.00 41.34 284 LEU A C 1
ATOM 1861 O O . LEU A 1 284 ? 1.353 -1.172 23.124 1.00 41.34 284 LEU A O 1
ATOM 1865 N N . GLY A 1 285 ? 1.342 0.950 22.379 1.00 32.09 285 GLY A N 1
ATOM 1866 C CA . GLY A 1 285 ? 0.435 1.517 23.385 1.00 32.09 285 GLY A CA 1
ATOM 1867 C C . GLY A 1 285 ? -0.863 0.730 23.610 1.00 32.09 285 GLY A C 1
ATOM 1868 O O . GLY A 1 285 ? -1.899 1.049 23.030 1.00 32.09 285 GLY A O 1
ATOM 1869 N N . LEU A 1 286 ? -0.810 -0.273 24.491 1.00 33.41 286 LEU A N 1
ATOM 1870 C CA . LEU A 1 286 ? -1.948 -1.072 24.926 1.00 33.41 286 LEU A CA 1
ATOM 1871 C C . LEU A 1 286 ? -2.543 -0.496 26.218 1.00 33.41 286 LEU A C 1
ATOM 1873 O O . LEU A 1 286 ? -1.854 -0.090 27.150 1.00 33.41 286 LEU A O 1
ATOM 1877 N N . VAL A 1 287 ? -3.868 -0.456 26.200 1.00 31.05 287 VAL A N 1
ATOM 1878 C CA . VAL A 1 287 ? -4.813 0.149 27.143 1.00 31.05 287 VAL A CA 1
ATOM 1879 C C . VAL A 1 287 ? -4.688 -0.442 28.572 1.00 31.05 287 VAL A C 1
ATOM 1881 O O . VAL A 1 287 ? -4.286 -1.598 28.715 1.00 31.05 287 VAL A O 1
ATOM 1884 N N . PRO A 1 288 ? -5.021 0.326 29.638 1.00 27.95 288 PRO A N 1
ATOM 1885 C CA . PRO A 1 288 ? -4.901 -0.041 31.057 1.00 27.95 288 PRO A CA 1
ATOM 1886 C C . PRO A 1 288 ? -5.330 -1.470 31.429 1.00 27.95 288 PRO A C 1
ATOM 1888 O O . PRO A 1 288 ? -6.462 -1.871 31.172 1.00 27.95 288 PRO A O 1
ATOM 1891 N N . GLY A 1 289 ? -4.432 -2.196 32.111 1.00 30.59 289 GLY A N 1
ATOM 1892 C CA . GLY A 1 289 ? -4.704 -3.514 32.705 1.00 30.59 289 GLY A CA 1
ATOM 1893 C C . GLY A 1 289 ? -3.661 -4.615 32.458 1.00 30.59 289 GLY A C 1
ATOM 1894 O O . GLY A 1 289 ? -3.874 -5.736 32.908 1.00 30.59 289 GLY A O 1
ATOM 1895 N N . SER A 1 290 ? -2.543 -4.336 31.780 1.00 28.77 290 SER A N 1
ATOM 1896 C CA . SER A 1 290 ? -1.503 -5.344 31.489 1.00 28.77 290 SER A CA 1
ATOM 1897 C C . SER A 1 290 ? -0.309 -5.228 32.451 1.00 28.77 290 SER A C 1
ATOM 1899 O O . SER A 1 290 ? 0.201 -4.127 32.654 1.00 28.77 290 SER A O 1
ATOM 1901 N N . VAL A 1 291 ? 0.138 -6.350 33.035 1.00 26.56 291 VAL A N 1
ATOM 1902 C CA . VAL A 1 291 ? 1.315 -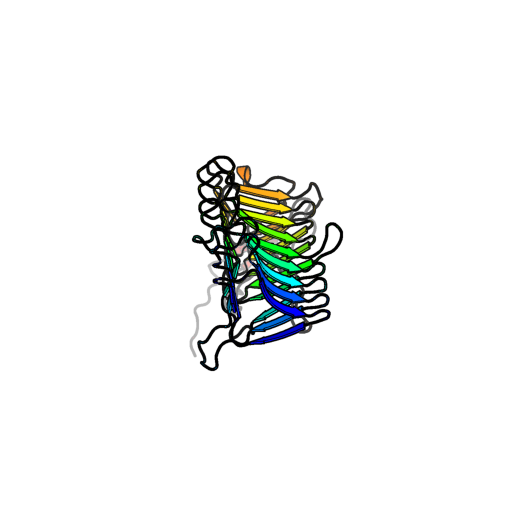6.440 33.926 1.00 26.56 291 VAL A CA 1
ATOM 1903 C C . VAL A 1 291 ? 2.554 -6.851 33.124 1.00 26.56 291 VAL A C 1
ATOM 1905 O O . VAL A 1 291 ? 2.511 -7.798 32.343 1.00 26.56 291 VAL A O 1
ATOM 1908 N N . LEU A 1 292 ? 3.643 -6.110 33.335 1.00 32.47 292 LEU A N 1
ATOM 1909 C CA . LEU A 1 292 ? 4.954 -6.215 32.690 1.00 32.47 292 LEU A CA 1
ATOM 1910 C C . LEU A 1 292 ? 5.926 -7.019 33.572 1.00 32.47 292 LEU A C 1
ATOM 1912 O O . LEU A 1 292 ? 6.002 -6.763 34.772 1.00 32.47 292 LEU A O 1
ATOM 1916 N N . VAL A 1 293 ? 6.716 -7.919 32.977 1.00 28.27 293 VAL A N 1
ATOM 1917 C CA . VAL A 1 293 ? 7.896 -8.538 33.611 1.00 28.27 293 VAL A CA 1
ATOM 1918 C C . VAL A 1 293 ? 9.101 -8.302 32.693 1.00 28.27 293 VAL A C 1
ATOM 1920 O O . VAL A 1 293 ? 9.026 -8.600 31.503 1.00 28.27 293 VAL A O 1
ATOM 1923 N N . LEU A 1 294 ? 10.171 -7.709 33.235 1.00 29.09 294 LEU A N 1
ATOM 1924 C CA . LEU A 1 294 ? 11.408 -7.323 32.538 1.00 29.09 294 LEU A CA 1
ATOM 1925 C C . LEU A 1 294 ? 12.569 -8.219 32.989 1.00 29.09 294 LEU A C 1
ATOM 1927 O O . LEU A 1 294 ? 12.682 -8.477 34.185 1.00 29.09 294 LEU A O 1
ATOM 1931 N N . ASP A 1 295 ? 13.469 -8.581 32.071 1.00 29.17 295 ASP A N 1
ATOM 1932 C CA . ASP A 1 295 ? 14.837 -8.997 32.415 1.00 29.17 295 ASP A CA 1
ATOM 1933 C C . ASP A 1 295 ? 15.858 -8.483 31.369 1.00 29.17 295 ASP A C 1
ATOM 1935 O O . ASP A 1 295 ? 15.489 -8.024 30.289 1.00 29.17 295 ASP A O 1
ATOM 1939 N N . SER A 1 296 ? 17.130 -8.465 31.759 1.00 32.12 296 SER A N 1
ATOM 1940 C CA . SER A 1 296 ? 18.135 -7.409 31.600 1.00 32.12 296 SER A CA 1
ATOM 1941 C C . SER A 1 296 ? 19.115 -7.524 30.411 1.00 32.12 296 SER A C 1
ATOM 1943 O O . SER A 1 296 ? 19.257 -8.543 29.742 1.00 32.12 296 SER A O 1
ATOM 1945 N N . ILE A 1 297 ? 19.784 -6.395 30.147 1.00 32.38 297 ILE A N 1
ATOM 1946 C CA . ILE A 1 297 ? 20.711 -6.061 29.049 1.00 32.38 297 ILE A CA 1
ATOM 1947 C C . ILE A 1 297 ? 22.107 -6.681 29.287 1.00 32.38 297 ILE A C 1
ATOM 1949 O O . ILE A 1 297 ? 22.602 -6.647 30.410 1.00 32.38 297 ILE A O 1
ATOM 1953 N N . SER A 1 298 ? 22.794 -7.161 28.237 1.00 29.97 298 SER A N 1
ATOM 1954 C CA . SER A 1 298 ? 24.211 -7.594 28.303 1.00 29.97 298 SER A CA 1
ATOM 1955 C C . SER A 1 298 ? 25.211 -6.470 27.920 1.00 29.97 298 SER A C 1
ATOM 1957 O O . SER A 1 298 ? 24.832 -5.553 27.190 1.00 29.97 298 SER A O 1
ATOM 1959 N N . PRO A 1 299 ? 26.483 -6.507 28.389 1.00 34.78 299 PRO A N 1
ATOM 1960 C CA . PRO A 1 299 ? 27.292 -5.317 28.671 1.00 34.78 299 PRO A CA 1
ATOM 1961 C C . PRO A 1 299 ? 28.382 -4.994 27.632 1.00 34.78 299 PRO A C 1
ATOM 1963 O O . PRO A 1 299 ? 29.053 -5.875 27.100 1.00 34.78 299 PRO A O 1
ATOM 1966 N N . LEU A 1 300 ? 28.677 -3.702 27.470 1.00 28.36 300 LEU A N 1
ATOM 1967 C CA . LEU A 1 300 ? 29.993 -3.203 27.060 1.00 28.36 300 LEU A CA 1
ATOM 1968 C C . LEU A 1 300 ? 30.408 -2.096 28.044 1.00 28.36 300 LEU A C 1
ATOM 1970 O O . LEU A 1 300 ? 29.798 -1.033 28.068 1.00 28.36 300 LEU A O 1
ATOM 1974 N N . LEU A 1 301 ? 31.485 -2.383 28.790 1.00 27.34 301 LEU A N 1
ATOM 1975 C CA . LEU A 1 301 ? 32.326 -1.511 29.633 1.00 27.34 301 LEU A CA 1
ATOM 1976 C C . LEU A 1 301 ? 32.004 -1.404 31.145 1.00 27.34 301 LEU A C 1
ATOM 1978 O O . LEU A 1 301 ? 31.227 -0.572 31.596 1.00 27.34 301 LEU A O 1
ATOM 1982 N N . ASN A 1 302 ? 32.827 -2.150 31.894 1.00 31.69 302 ASN A N 1
ATOM 1983 C CA . ASN A 1 302 ? 33.240 -2.011 33.298 1.00 31.69 302 ASN A CA 1
ATOM 1984 C C . ASN A 1 302 ? 32.379 -2.709 34.389 1.00 31.69 302 ASN A C 1
ATOM 1986 O O . ASN A 1 302 ? 31.271 -2.260 34.677 1.00 31.69 302 ASN A O 1
ATOM 1990 N N . PRO A 1 303 ? 32.901 -3.788 35.020 1.00 36.75 303 PRO A N 1
ATOM 1991 C CA . PRO A 1 303 ? 32.177 -4.650 35.947 1.00 36.75 303 PRO A CA 1
ATOM 1992 C C . PRO A 1 303 ? 32.457 -4.278 37.410 1.00 36.75 303 PRO A C 1
ATOM 1994 O O . PRO A 1 303 ? 33.515 -4.588 37.948 1.00 36.75 303 PRO A O 1
ATOM 1997 N N . THR A 1 304 ? 31.485 -3.684 38.095 1.00 28.98 304 THR A N 1
ATOM 1998 C CA . THR A 1 304 ? 31.463 -3.652 39.570 1.00 28.98 304 THR A CA 1
ATOM 1999 C C . THR A 1 304 ? 30.029 -3.721 40.076 1.00 28.98 304 THR A C 1
ATOM 2001 O O . THR A 1 304 ? 29.500 -2.743 40.590 1.00 28.98 304 THR A O 1
ATOM 2004 N N . ALA A 1 305 ? 29.398 -4.870 39.863 1.00 29.62 305 ALA A N 1
ATOM 2005 C CA . ALA A 1 305 ? 28.353 -5.470 40.695 1.00 29.62 305 ALA A CA 1
ATOM 2006 C C . ALA A 1 305 ? 27.909 -6.730 39.949 1.00 29.62 305 ALA A C 1
ATOM 2008 O O . ALA A 1 305 ? 27.418 -6.644 38.825 1.00 29.62 305 ALA A O 1
ATOM 2009 N N . GLY A 1 306 ? 28.211 -7.897 40.513 1.00 33.34 306 GLY A N 1
ATOM 2010 C CA . GLY A 1 306 ? 27.776 -9.165 39.945 1.00 33.34 306 GLY A CA 1
ATOM 2011 C C . GLY A 1 306 ? 26.291 -9.362 40.191 1.00 33.34 306 GLY A C 1
ATOM 2012 O O . GLY A 1 306 ? 25.847 -9.120 41.304 1.00 33.34 306 GLY A O 1
ATOM 2013 N N . ASP A 1 307 ? 25.582 -9.852 39.179 1.00 27.84 307 ASP A N 1
ATOM 2014 C CA . ASP A 1 307 ? 24.308 -10.537 39.348 1.00 27.84 307 ASP A CA 1
ATOM 2015 C C . ASP A 1 307 ? 24.244 -11.708 38.359 1.00 27.84 307 ASP A C 1
ATOM 2017 O O . ASP A 1 307 ? 24.565 -11.581 37.175 1.00 27.84 307 ASP A O 1
ATOM 2021 N N . ILE A 1 308 ? 23.871 -12.875 38.883 1.00 29.33 308 ILE A N 1
ATOM 2022 C CA . ILE A 1 308 ? 23.550 -14.093 38.138 1.00 29.33 308 ILE A CA 1
ATOM 2023 C C . ILE A 1 308 ? 22.027 -14.210 38.160 1.00 29.33 308 ILE A C 1
ATOM 2025 O O . ILE A 1 308 ? 21.450 -14.283 39.243 1.00 29.33 308 ILE A O 1
ATOM 2029 N N . VAL A 1 309 ? 21.377 -14.301 36.996 1.00 31.28 309 VAL A N 1
ATOM 2030 C CA . VAL A 1 309 ? 19.962 -14.695 36.908 1.00 31.28 309 VAL A CA 1
ATOM 2031 C C . VAL A 1 309 ? 19.846 -15.947 36.046 1.00 31.28 309 VAL A C 1
ATOM 2033 O O . VAL A 1 309 ? 20.121 -15.943 34.848 1.00 31.28 309 VAL A O 1
ATOM 2036 N N . ALA A 1 310 ? 19.474 -17.045 36.701 1.00 26.16 310 ALA A N 1
ATOM 2037 C CA . ALA A 1 310 ? 19.098 -18.303 36.077 1.00 26.16 310 ALA A CA 1
ATOM 2038 C C . ALA A 1 310 ? 17.574 -18.326 35.884 1.00 26.16 310 ALA A C 1
ATOM 2040 O O . ALA A 1 310 ? 16.825 -18.191 36.849 1.00 26.16 310 ALA A O 1
ATOM 2041 N N . LEU A 1 311 ? 17.118 -18.538 34.650 1.00 29.36 311 LEU A N 1
ATOM 2042 C CA . LEU A 1 311 ? 15.729 -18.874 34.333 1.00 29.36 311 LEU A CA 1
ATOM 2043 C C . LEU A 1 311 ? 15.607 -20.393 34.227 1.00 29.36 311 LEU A C 1
ATOM 2045 O O . LEU A 1 311 ? 16.061 -20.955 33.233 1.00 29.36 311 LEU A O 1
ATOM 2049 N N . LEU A 1 312 ? 14.988 -21.055 35.206 1.00 31.81 312 LEU A N 1
ATOM 2050 C CA . LEU A 1 312 ? 14.532 -22.439 35.054 1.00 31.81 312 LEU A CA 1
ATOM 2051 C C . LEU A 1 312 ? 13.228 -22.666 35.828 1.00 31.81 312 LEU A C 1
ATOM 2053 O O . LEU A 1 312 ? 13.188 -22.578 37.055 1.00 31.81 312 LEU A O 1
ATOM 2057 N N . ASP A 1 313 ? 12.176 -22.992 35.081 1.00 33.66 313 ASP A N 1
ATOM 2058 C CA . ASP A 1 313 ? 10.952 -23.599 35.594 1.00 33.66 313 ASP A CA 1
ATOM 2059 C C . ASP A 1 313 ? 11.282 -24.927 36.307 1.00 33.66 313 ASP A C 1
ATOM 2061 O O . ASP A 1 313 ? 11.940 -25.799 35.735 1.00 33.66 313 ASP A O 1
ATOM 2065 N N . ASN A 1 314 ? 10.744 -25.081 37.524 1.00 33.88 314 ASN A N 1
ATOM 2066 C CA . ASN A 1 314 ? 10.771 -26.239 38.443 1.00 33.88 314 ASN A CA 1
ATOM 2067 C C . ASN A 1 314 ? 11.875 -26.237 39.523 1.00 33.88 314 ASN A C 1
ATOM 2069 O O . ASN A 1 314 ? 12.975 -26.763 39.368 1.00 33.88 314 ASN A O 1
ATOM 2073 N N . LEU A 1 315 ? 11.504 -25.695 40.686 1.00 36.91 315 LEU A N 1
ATOM 2074 C CA . LEU A 1 315 ? 12.357 -25.325 41.821 1.00 36.91 315 LEU A CA 1
ATOM 2075 C C . LEU A 1 315 ? 12.534 -26.408 42.912 1.00 36.91 315 LEU A C 1
ATOM 2077 O O . LEU A 1 315 ? 12.843 -26.065 44.050 1.00 36.91 315 LEU A O 1
ATOM 2081 N N . GLU A 1 316 ? 12.379 -27.701 42.609 1.00 39.19 316 GLU A N 1
ATOM 2082 C CA . GLU A 1 316 ? 12.616 -28.765 43.613 1.00 39.19 316 GLU A CA 1
ATOM 2083 C C . GLU A 1 316 ? 13.914 -29.568 43.412 1.00 39.19 316 GLU A C 1
ATOM 2085 O O . GLU A 1 316 ? 14.428 -30.119 44.383 1.00 39.19 316 GLU A O 1
ATOM 2090 N N . ASP A 1 317 ? 14.539 -29.546 42.228 1.00 39.94 317 ASP A N 1
ATOM 2091 C CA . ASP A 1 317 ? 15.727 -30.380 41.948 1.00 39.94 317 ASP A CA 1
ATOM 2092 C C . ASP A 1 317 ? 17.075 -29.628 41.927 1.00 39.94 317 ASP A C 1
ATOM 2094 O O . ASP A 1 317 ? 18.135 -30.249 41.800 1.00 39.94 317 ASP A O 1
ATOM 2098 N N . LEU A 1 318 ? 17.087 -28.298 42.095 1.00 42.19 318 LEU A N 1
ATOM 2099 C CA . LEU A 1 318 ? 18.311 -27.491 41.933 1.00 42.19 318 LEU A CA 1
ATOM 2100 C C . LEU A 1 318 ? 19.026 -27.107 43.240 1.00 42.19 318 LEU A C 1
ATOM 2102 O O . LEU A 1 318 ? 20.123 -26.560 43.197 1.00 42.19 318 LEU A O 1
ATOM 2106 N N . TYR A 1 319 ? 18.481 -27.438 44.413 1.00 38.09 319 TYR A N 1
ATOM 2107 C CA . TYR A 1 319 ? 19.192 -27.199 45.681 1.00 38.09 319 TYR A CA 1
ATOM 2108 C C . TYR A 1 319 ? 20.276 -28.247 45.984 1.00 38.09 319 TYR A C 1
ATOM 2110 O O . TYR A 1 319 ? 21.028 -28.109 46.949 1.00 38.09 319 TYR A O 1
ATOM 2118 N N . GLY A 1 320 ? 20.382 -29.296 45.163 1.00 42.69 320 GLY A N 1
ATOM 2119 C CA . GLY A 1 320 ? 21.376 -30.351 45.344 1.00 42.69 320 GLY A CA 1
ATOM 2120 C C . GLY A 1 320 ? 22.723 -30.092 44.670 1.00 42.69 320 GLY A C 1
ATOM 2121 O O . GLY A 1 320 ? 23.728 -30.579 45.170 1.00 42.69 320 GLY A O 1
ATOM 2122 N N . LEU A 1 321 ? 22.777 -29.362 43.552 1.00 42.94 321 LEU A N 1
ATOM 2123 C CA . LEU A 1 321 ? 23.886 -29.521 42.594 1.00 42.94 321 LEU A CA 1
ATOM 2124 C C . LEU A 1 321 ? 24.941 -28.406 42.585 1.00 42.94 321 LEU A C 1
ATOM 2126 O O . LEU A 1 321 ? 25.967 -28.559 41.924 1.00 42.94 321 LEU A O 1
ATOM 2130 N N . LEU A 1 322 ? 24.698 -27.295 43.280 1.00 40.91 322 LEU A N 1
ATOM 2131 C CA . LEU A 1 322 ? 25.581 -26.130 43.258 1.00 40.91 322 LEU A CA 1
ATOM 2132 C C . LEU A 1 322 ? 26.210 -25.939 44.638 1.00 40.91 322 LEU A C 1
ATOM 2134 O O . LEU A 1 322 ? 25.514 -25.702 45.627 1.00 40.91 322 LEU A O 1
ATOM 2138 N N . ALA A 1 323 ? 27.533 -26.067 44.699 1.00 49.41 323 ALA A N 1
ATOM 2139 C CA . ALA A 1 323 ? 28.327 -25.679 45.854 1.00 49.41 323 ALA A CA 1
ATOM 2140 C C . ALA A 1 323 ? 29.171 -24.459 45.470 1.00 49.41 323 ALA A C 1
ATOM 2142 O O . ALA A 1 323 ? 29.819 -24.440 44.423 1.00 49.41 323 ALA A O 1
ATOM 2143 N N . MET A 1 324 ? 29.142 -23.432 46.317 1.00 39.12 324 MET A N 1
ATOM 2144 C CA . MET A 1 324 ? 30.098 -22.333 46.234 1.00 39.12 324 MET A CA 1
ATOM 2145 C C . MET A 1 324 ? 31.396 -22.774 46.899 1.00 39.12 324 MET A C 1
ATOM 2147 O O . MET A 1 324 ? 31.372 -23.256 48.034 1.00 39.12 324 MET A O 1
ATOM 2151 N N . THR A 1 325 ? 32.518 -22.611 46.204 1.00 47.59 325 THR A N 1
ATOM 2152 C CA . THR A 1 325 ? 33.833 -22.714 46.838 1.00 47.59 325 THR A CA 1
ATOM 2153 C C . THR A 1 325 ? 34.075 -21.483 47.715 1.00 47.59 325 THR A C 1
ATOM 2155 O O . THR A 1 325 ? 33.448 -20.436 47.530 1.00 47.59 325 THR A O 1
ATOM 2158 N N . GLU A 1 326 ? 34.988 -21.582 48.682 1.00 41.97 326 GLU A N 1
ATOM 2159 C CA . GLU A 1 326 ? 35.338 -20.455 49.566 1.00 41.97 326 GLU A CA 1
ATOM 2160 C C . GLU A 1 326 ? 35.951 -19.260 48.806 1.00 41.97 326 GLU A C 1
ATOM 2162 O O . GLU A 1 326 ? 35.999 -18.149 49.327 1.00 41.97 326 GLU A O 1
ATOM 2167 N N . GLU A 1 327 ? 36.350 -19.466 47.550 1.00 42.09 327 GLU A N 1
ATOM 2168 C CA . GLU A 1 327 ? 36.907 -18.453 46.647 1.00 42.09 327 GLU A CA 1
ATOM 2169 C C . GLU A 1 327 ? 35.843 -17.820 45.728 1.00 42.09 327 GLU A C 1
ATOM 2171 O O . GLU A 1 327 ? 36.157 -16.959 44.909 1.00 42.09 327 GLU A O 1
ATOM 2176 N N . GLY A 1 328 ? 34.569 -18.200 45.885 1.00 39.19 328 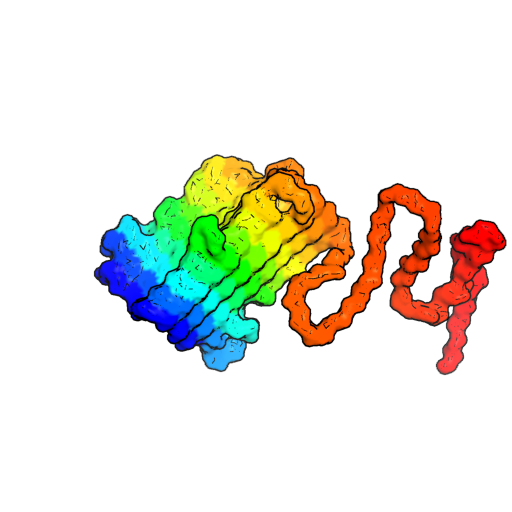GLY A N 1
ATOM 2177 C CA . GLY A 1 328 ? 33.445 -17.603 45.161 1.00 39.19 328 GLY A CA 1
ATOM 2178 C C . GLY A 1 328 ? 33.196 -18.177 43.766 1.00 39.19 328 GLY A C 1
ATOM 2179 O O . GLY A 1 328 ? 32.430 -17.594 43.000 1.00 39.19 328 GLY A O 1
ATOM 2180 N N . GLU A 1 329 ? 33.792 -19.321 43.428 1.00 39.97 329 GLU A N 1
ATOM 2181 C CA . GLU A 1 329 ? 33.524 -20.020 42.172 1.00 39.97 329 GLU A CA 1
ATOM 2182 C C . GLU A 1 329 ? 32.359 -21.009 42.351 1.00 39.97 329 GLU A C 1
ATOM 2184 O O . GLU A 1 329 ? 32.303 -21.779 43.317 1.00 39.97 329 GLU A O 1
ATOM 2189 N N . ILE A 1 330 ? 31.394 -20.984 41.428 1.00 42.72 330 ILE A N 1
ATOM 2190 C CA . ILE A 1 330 ? 30.274 -21.932 41.420 1.00 42.72 330 ILE A CA 1
ATOM 2191 C C . ILE A 1 330 ? 30.724 -23.182 40.671 1.00 42.72 330 ILE A C 1
ATOM 2193 O O . ILE A 1 330 ? 30.967 -23.136 39.467 1.00 42.72 330 ILE A O 1
ATOM 2197 N N . THR A 1 331 ? 30.788 -24.314 41.372 1.00 43.56 331 THR A N 1
ATOM 2198 C CA . THR A 1 331 ? 31.105 -25.611 40.762 1.00 43.56 331 THR A CA 1
ATOM 2199 C C . THR A 1 331 ? 29.907 -26.553 40.824 1.00 43.56 331 THR A C 1
ATOM 2201 O O . THR A 1 331 ? 29.112 -26.540 41.768 1.00 43.56 331 THR A O 1
ATOM 2204 N N . VAL A 1 332 ? 29.755 -27.366 39.774 1.00 44.81 332 VAL A N 1
ATOM 2205 C CA . VAL A 1 332 ? 28.745 -28.427 39.712 1.00 44.81 332 VAL A CA 1
ATOM 2206 C C . VAL A 1 332 ? 29.288 -29.632 40.475 1.00 44.81 332 VAL A C 1
ATOM 2208 O O . VAL A 1 332 ? 30.265 -30.232 40.032 1.00 44.81 332 VAL A O 1
ATOM 2211 N N . ASP A 1 333 ? 28.660 -29.994 41.598 1.00 46.19 333 ASP A N 1
ATOM 2212 C CA . ASP A 1 333 ? 29.006 -31.200 42.363 1.00 46.19 333 ASP A CA 1
ATOM 2213 C C . ASP A 1 333 ? 28.024 -32.341 42.025 1.00 46.19 333 ASP A C 1
ATOM 2215 O O . ASP A 1 333 ? 26.912 -32.407 42.568 1.00 46.19 333 ASP A O 1
ATOM 2219 N N . PRO A 1 334 ? 28.394 -33.267 41.120 1.00 44.84 334 PRO A N 1
ATOM 2220 C CA . PRO A 1 334 ? 27.510 -34.346 40.697 1.00 44.84 334 PRO A CA 1
ATOM 2221 C C . PRO A 1 334 ? 27.266 -35.409 41.784 1.00 44.84 334 PRO A C 1
ATOM 2223 O O . PRO A 1 334 ? 26.390 -36.257 41.596 1.00 44.84 334 PRO A O 1
ATOM 2226 N N . LEU A 1 335 ? 27.982 -35.389 42.919 1.00 42.50 335 LEU A N 1
ATOM 2227 C CA . LEU A 1 335 ? 27.840 -36.392 43.986 1.00 42.50 335 LEU A CA 1
ATOM 2228 C C . LEU A 1 335 ? 26.635 -36.148 44.913 1.00 42.50 335 LEU A C 1
ATOM 2230 O O . LEU A 1 335 ? 26.279 -37.032 45.693 1.00 42.50 335 LEU A O 1
ATOM 2234 N N . ARG A 1 336 ? 25.957 -34.995 44.822 1.00 43.38 336 ARG A N 1
ATOM 2235 C CA . ARG A 1 336 ? 24.809 -34.643 45.683 1.00 43.38 336 ARG A CA 1
ATOM 2236 C C . ARG A 1 336 ? 23.423 -35.059 45.167 1.00 43.38 336 ARG A C 1
ATOM 2238 O O . ARG A 1 336 ? 22.417 -34.713 45.788 1.00 43.38 336 ARG A O 1
ATOM 2245 N N . ARG A 1 337 ? 23.319 -35.846 44.090 1.00 38.28 337 ARG A N 1
ATOM 2246 C CA . ARG A 1 337 ? 22.022 -36.394 43.639 1.00 38.28 337 ARG A CA 1
ATOM 2247 C C . ARG A 1 337 ? 21.420 -37.331 44.697 1.00 38.28 337 ARG A C 1
ATOM 2249 O O . ARG A 1 337 ? 21.847 -38.475 44.838 1.00 38.28 337 ARG A O 1
ATOM 2256 N N . ARG A 1 338 ? 20.388 -36.878 45.418 1.00 36.47 338 ARG A N 1
ATOM 2257 C CA . ARG A 1 338 ? 19.521 -37.769 46.205 1.00 36.47 338 ARG A CA 1
ATOM 2258 C C . ARG A 1 338 ? 18.513 -38.442 45.269 1.00 36.47 338 ARG A C 1
ATOM 2260 O O . ARG A 1 338 ? 17.816 -37.772 44.522 1.00 36.47 338 ARG A O 1
ATOM 2267 N N . LEU A 1 339 ? 18.459 -39.774 45.317 1.00 30.72 339 LEU A N 1
ATOM 2268 C CA . LEU A 1 339 ? 17.448 -40.592 44.637 1.00 30.72 339 LEU A CA 1
ATOM 2269 C C . LEU A 1 339 ? 16.037 -40.270 45.174 1.00 30.72 339 LEU A C 1
ATOM 2271 O O . LEU A 1 339 ? 15.898 -40.064 46.386 1.00 30.72 339 LEU A O 1
ATOM 2275 N N . PRO A 1 340 ? 14.991 -40.275 44.326 1.00 31.69 340 PRO A N 1
ATOM 2276 C CA . PRO A 1 340 ? 13.635 -39.948 44.752 1.00 31.69 340 PRO A CA 1
ATOM 2277 C C . PRO A 1 340 ? 13.073 -41.059 45.651 1.00 31.69 340 PRO A C 1
ATOM 2279 O O . PRO A 1 340 ? 13.163 -42.244 45.323 1.00 31.69 340 PRO A O 1
ATOM 2282 N N . LYS A 1 341 ? 12.478 -40.691 46.792 1.00 28.77 341 LYS A N 1
ATOM 2283 C CA . LYS A 1 341 ? 11.635 -41.598 47.587 1.00 28.77 341 LYS A CA 1
ATOM 2284 C C . LYS A 1 341 ? 10.176 -41.374 47.205 1.00 28.77 341 LYS A C 1
ATOM 2286 O O . LYS A 1 341 ? 9.658 -40.283 47.408 1.00 28.77 341 LYS A O 1
ATOM 2291 N N . CYS A 1 342 ? 9.533 -42.419 46.695 1.00 32.06 342 CYS A N 1
ATOM 2292 C CA . CYS A 1 342 ? 8.084 -42.486 46.541 1.00 32.06 342 CYS A CA 1
ATOM 2293 C C . CYS A 1 342 ? 7.402 -42.601 47.913 1.00 32.06 342 CYS A C 1
ATOM 2295 O O . CYS A 1 342 ? 7.818 -43.445 48.710 1.00 32.06 342 CYS A O 1
ATOM 2297 N N . TYR A 1 343 ? 6.343 -41.815 48.125 1.00 35.50 343 TYR A N 1
ATOM 2298 C CA . TYR A 1 343 ? 5.114 -42.193 48.831 1.00 35.50 343 TYR A CA 1
ATOM 2299 C C . TYR A 1 343 ? 3.940 -41.455 48.195 1.00 35.50 343 TYR A C 1
ATOM 2301 O O . TYR A 1 343 ? 4.092 -40.236 47.964 1.00 35.50 343 TYR A O 1
#

Organism: NCBI:txid2954373

pLDDT: mean 80.74, std 23.46, range [26.16, 98.81]